Protein AF-A0A537CBM7-F1 (afdb_monomer_lite)

Structure (mmCIF, N/CA/C/O backbone):
data_AF-A0A537CBM7-F1
#
_entry.id   AF-A0A537CBM7-F1
#
loop_
_atom_site.group_PDB
_atom_site.id
_atom_site.type_symbol
_atom_site.label_atom_id
_atom_site.label_alt_id
_atom_site.label_comp_id
_atom_site.label_asym_id
_atom_site.label_entity_id
_atom_site.label_seq_id
_atom_site.pdbx_PDB_ins_code
_atom_site.Cartn_x
_atom_site.Cartn_y
_atom_site.Cartn_z
_atom_site.occupancy
_atom_site.B_iso_or_equiv
_atom_site.auth_seq_id
_atom_site.auth_comp_id
_atom_site.auth_asym_id
_atom_site.auth_atom_id
_atom_site.pdbx_PDB_model_num
ATOM 1 N N . MET A 1 1 ? 0.435 -19.734 20.908 1.00 64.38 1 MET A N 1
ATOM 2 C CA . MET A 1 1 ? 0.512 -19.639 19.429 1.00 64.38 1 MET A CA 1
ATOM 3 C C . MET A 1 1 ? -0.857 -19.638 18.736 1.00 64.38 1 MET A C 1
ATOM 5 O O . MET A 1 1 ? -1.169 -18.647 18.092 1.00 64.38 1 MET A O 1
ATOM 9 N N . ARG A 1 2 ? -1.716 -20.660 18.911 1.00 73.50 2 ARG A N 1
ATOM 10 C CA . ARG A 1 2 ? -3.026 -20.772 18.214 1.00 73.50 2 ARG A CA 1
ATOM 11 C C . ARG A 1 2 ? -3.949 -19.545 18.332 1.00 73.50 2 ARG A C 1
ATOM 13 O O . ARG A 1 2 ? -4.512 -19.106 17.336 1.00 73.50 2 ARG A O 1
ATOM 20 N N . PHE A 1 3 ? -4.055 -18.944 19.519 1.00 73.00 3 PHE A N 1
ATOM 21 C CA . PHE A 1 3 ? -4.863 -17.732 19.725 1.00 73.00 3 PHE A CA 1
ATOM 22 C C . PHE A 1 3 ? -4.371 -16.530 18.896 1.00 73.00 3 PHE A C 1
ATOM 24 O O . PHE A 1 3 ? -5.174 -15.755 18.386 1.00 73.00 3 PHE A O 1
ATOM 31 N N . ARG A 1 4 ? -3.051 -16.393 18.716 1.00 80.62 4 ARG A N 1
ATOM 32 C CA . ARG A 1 4 ? -2.440 -15.265 17.996 1.00 80.62 4 ARG A CA 1
ATOM 33 C C . ARG A 1 4 ? -2.607 -15.388 16.482 1.00 80.62 4 ARG A C 1
ATOM 35 O O . ARG A 1 4 ? -2.969 -14.411 15.842 1.00 80.62 4 ARG A O 1
ATOM 42 N N . LEU A 1 5 ? -2.472 -16.599 15.941 1.00 82.06 5 LEU A N 1
ATOM 43 C CA . LEU A 1 5 ? -2.799 -16.893 14.538 1.00 82.06 5 LEU A CA 1
ATOM 44 C C . LEU A 1 5 ? -4.277 -16.611 14.227 1.00 82.06 5 LEU A C 1
ATOM 46 O O . LEU A 1 5 ? -4.594 -16.042 13.188 1.00 82.06 5 LEU A O 1
ATOM 50 N N . SER A 1 6 ? -5.183 -16.930 15.158 1.00 89.44 6 SER A N 1
ATOM 51 C CA . SER A 1 6 ? -6.602 -16.576 15.020 1.00 89.44 6 SER A CA 1
ATOM 52 C C . SER A 1 6 ? -6.832 -15.060 15.018 1.00 89.44 6 SER A C 1
ATOM 54 O O . SER A 1 6 ? -7.693 -14.575 14.287 1.00 89.44 6 SER A O 1
ATOM 56 N N . SER A 1 7 ? -6.072 -14.308 15.819 1.00 90.75 7 SER A N 1
ATOM 57 C CA . SER A 1 7 ? -6.136 -12.841 15.859 1.00 90.75 7 SER A CA 1
ATOM 58 C C . SER A 1 7 ? -5.711 -12.220 14.526 1.00 90.75 7 SER A C 1
ATOM 60 O O . SER A 1 7 ? -6.458 -11.433 13.946 1.00 90.75 7 SER A O 1
ATOM 62 N N . LEU A 1 8 ? -4.571 -12.667 13.990 1.00 93.06 8 LEU A N 1
ATOM 63 C CA . LEU A 1 8 ? -4.072 -12.245 12.683 1.00 93.06 8 LEU A CA 1
ATOM 64 C C . LEU A 1 8 ? -5.084 -12.550 11.569 1.00 93.06 8 LEU A C 1
ATOM 66 O O . LEU A 1 8 ? -5.443 -11.655 10.812 1.00 93.06 8 LEU A O 1
ATOM 70 N N . ALA A 1 9 ? -5.616 -13.776 11.520 1.00 94.62 9 ALA A N 1
ATOM 71 C CA . ALA A 1 9 ? -6.613 -14.164 10.522 1.00 94.62 9 ALA A CA 1
ATOM 72 C C . ALA A 1 9 ? -7.880 -13.292 10.583 1.00 94.62 9 ALA A C 1
ATOM 74 O O . ALA A 1 9 ? -8.424 -12.912 9.548 1.00 94.62 9 ALA A O 1
ATOM 75 N N . LYS A 1 10 ? -8.340 -12.927 11.789 1.00 95.44 10 LYS A N 1
ATOM 76 C CA . LYS A 1 10 ? -9.483 -12.015 11.964 1.00 95.44 10 LYS A CA 1
ATOM 77 C C . LYS A 1 10 ? -9.181 -10.617 11.433 1.00 95.44 10 LYS A C 1
ATOM 79 O O . LYS A 1 10 ? -10.037 -10.053 10.756 1.00 95.44 10 LYS A O 1
ATOM 84 N N . ASN A 1 11 ? -7.984 -10.090 11.696 1.00 96.94 11 ASN A N 1
ATOM 85 C CA . ASN A 1 11 ? -7.558 -8.788 11.183 1.00 96.94 11 ASN A CA 1
ATOM 86 C C . ASN A 1 11 ? -7.446 -8.797 9.657 1.00 96.94 11 ASN A C 1
ATOM 88 O O . ASN A 1 11 ? -8.027 -7.927 9.018 1.00 96.94 11 ASN A O 1
ATOM 92 N N . LEU A 1 12 ? -6.810 -9.813 9.069 1.00 96.50 12 LEU A N 1
ATOM 93 C CA . LEU A 1 12 ? -6.711 -9.962 7.614 1.00 96.50 12 LEU A CA 1
ATOM 94 C C . LEU A 1 12 ? -8.094 -10.072 6.962 1.00 96.50 12 LEU A C 1
ATOM 96 O O . LEU A 1 12 ? -8.366 -9.393 5.978 1.00 96.50 12 LEU A O 1
ATOM 100 N N . LEU A 1 13 ? -9.010 -10.855 7.539 1.00 97.19 13 LEU A N 1
ATOM 101 C CA . LEU A 1 13 ? -10.370 -11.005 7.016 1.00 97.19 13 LEU A CA 1
ATOM 102 C C . LEU A 1 13 ? -11.225 -9.742 7.222 1.00 97.19 13 LEU A C 1
ATOM 104 O O . LEU A 1 13 ? -12.114 -9.453 6.421 1.00 97.19 13 LEU A O 1
ATOM 108 N N . ALA A 1 14 ? -10.986 -8.967 8.284 1.00 97.06 14 ALA A N 1
ATOM 109 C CA . ALA A 1 14 ? -11.565 -7.632 8.440 1.00 97.06 14 ALA A CA 1
ATOM 110 C C . ALA A 1 14 ? -11.001 -6.651 7.400 1.00 97.06 14 ALA A C 1
ATOM 112 O O . ALA A 1 14 ? -11.766 -5.887 6.823 1.00 97.06 14 ALA A O 1
ATOM 113 N N . GLY A 1 15 ? -9.703 -6.722 7.102 1.00 96.69 15 GLY A N 1
ATOM 114 C CA . GLY A 1 15 ? -9.043 -5.952 6.049 1.00 96.69 15 GLY A CA 1
ATOM 115 C C . GLY A 1 15 ? -9.534 -6.287 4.642 1.00 96.69 15 GLY A C 1
ATOM 116 O O . GLY A 1 15 ? -9.790 -5.382 3.856 1.00 96.69 15 GLY A O 1
ATOM 117 N N . LEU A 1 16 ? -9.775 -7.566 4.344 1.00 97.00 16 LEU A N 1
ATOM 118 C CA . LEU A 1 16 ? -10.364 -7.990 3.072 1.00 97.00 16 LEU A CA 1
ATOM 119 C C . LEU A 1 16 ? -11.785 -7.440 2.916 1.00 97.00 16 LEU A C 1
ATOM 121 O O . LEU A 1 16 ? -12.128 -6.858 1.892 1.00 97.00 16 LEU A O 1
ATOM 125 N N . ARG A 1 17 ? -12.612 -7.568 3.964 1.00 97.75 17 ARG A N 1
ATOM 126 C CA . ARG A 1 17 ? -13.956 -6.966 3.994 1.00 97.75 17 ARG A CA 1
ATOM 127 C C . ARG A 1 17 ? -13.896 -5.444 3.884 1.00 97.75 17 ARG A C 1
ATOM 129 O O . ARG A 1 17 ? -14.769 -4.842 3.261 1.00 97.75 17 ARG A O 1
ATOM 136 N N . LEU A 1 18 ? -12.876 -4.821 4.475 1.00 97.12 18 LEU A N 1
ATOM 137 C CA . LEU A 1 18 ? -12.637 -3.390 4.360 1.00 97.12 18 LEU A CA 1
ATOM 138 C C . LEU A 1 18 ? -12.387 -2.995 2.895 1.00 9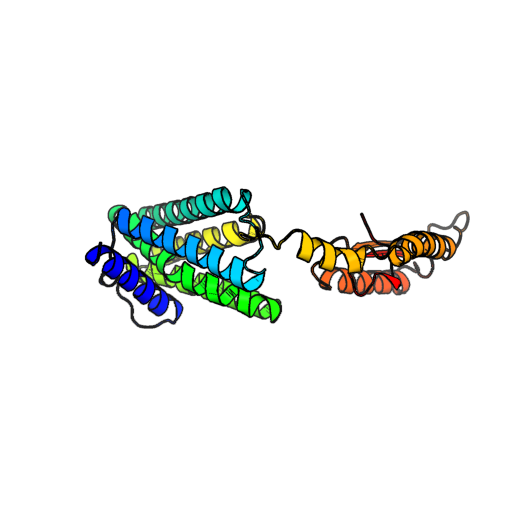7.12 18 LEU A C 1
ATOM 140 O O . LEU A 1 18 ? -13.084 -2.110 2.393 1.00 97.12 18 LEU A O 1
ATOM 144 N N . ALA A 1 19 ? -11.463 -3.686 2.224 1.00 95.62 19 ALA A N 1
ATOM 145 C CA . ALA A 1 19 ? -11.086 -3.449 0.833 1.00 95.62 19 ALA A CA 1
ATOM 146 C C . ALA A 1 19 ? -12.240 -3.730 -0.143 1.00 95.62 19 ALA A C 1
ATOM 148 O O . ALA A 1 19 ? -12.510 -2.924 -1.023 1.00 95.62 19 ALA A O 1
ATOM 149 N N . LEU A 1 20 ? -12.994 -4.814 0.053 1.00 96.69 20 LEU A N 1
ATOM 150 C CA . LEU A 1 20 ? -14.128 -5.193 -0.803 1.00 96.69 20 LEU A CA 1
ATOM 151 C C . LEU A 1 20 ? -15.435 -4.444 -0.488 1.00 96.69 20 LEU A C 1
ATOM 153 O O . LEU A 1 20 ? -16.504 -4.856 -0.928 1.00 96.69 20 LEU A O 1
ATOM 157 N N . PHE A 1 21 ? -15.385 -3.378 0.316 1.00 95.38 21 PHE A N 1
ATOM 158 C CA . PHE A 1 21 ? -16.563 -2.595 0.716 1.00 95.38 21 PHE A CA 1
ATOM 159 C C . PHE A 1 21 ? -17.662 -3.391 1.452 1.00 95.38 21 PHE A C 1
ATOM 161 O O . PHE A 1 21 ? -18.779 -2.907 1.631 1.00 95.38 21 PHE A O 1
ATOM 168 N N . LEU A 1 22 ? -17.335 -4.576 1.975 1.00 96.38 22 LEU A N 1
ATOM 169 C CA . LEU A 1 22 ? -18.241 -5.423 2.756 1.00 96.38 22 LEU A CA 1
ATOM 170 C C . LEU A 1 22 ? -18.393 -4.904 4.194 1.00 96.38 22 LEU A C 1
ATOM 172 O O . LEU A 1 22 ? -17.455 -4.296 4.718 1.00 96.38 22 LEU A O 1
ATOM 176 N N . PRO A 1 23 ? -19.525 -5.150 4.881 1.00 94.94 23 PRO A N 1
ATOM 177 C CA . PRO A 1 23 ? -19.749 -4.669 6.244 1.00 94.94 23 PRO A CA 1
ATOM 178 C C . PRO A 1 23 ? -18.615 -5.049 7.210 1.00 94.94 23 PRO A C 1
ATOM 180 O O . PRO A 1 23 ? -18.291 -6.225 7.389 1.00 94.94 23 PRO A O 1
ATOM 183 N N . VAL A 1 24 ? -18.024 -4.036 7.849 1.00 96.12 24 VAL A N 1
ATOM 184 C CA . VAL A 1 24 ? -16.963 -4.183 8.852 1.00 96.12 24 VAL A CA 1
ATOM 185 C C . VAL A 1 24 ? -17.182 -3.169 9.967 1.00 96.12 24 VAL A C 1
ATOM 187 O O . VAL A 1 24 ? -17.585 -2.030 9.717 1.00 96.12 24 VAL A O 1
ATOM 190 N N . ARG A 1 25 ? -16.960 -3.593 11.210 1.00 94.88 25 ARG A N 1
ATOM 191 C CA . ARG A 1 25 ? -17.070 -2.739 12.400 1.00 94.88 25 ARG A CA 1
ATOM 192 C C . ARG A 1 25 ? -15.710 -2.594 13.066 1.00 94.88 25 ARG A C 1
ATOM 194 O O . ARG A 1 25 ? -14.881 -3.493 12.981 1.00 94.88 25 ARG A O 1
ATOM 201 N N . ALA A 1 26 ? -15.510 -1.514 13.819 1.00 92.56 26 ALA A N 1
ATOM 202 C CA . ALA A 1 26 ? -14.286 -1.327 14.604 1.00 92.56 26 ALA A CA 1
ATOM 203 C C . ALA A 1 26 ? -14.014 -2.499 15.574 1.00 92.56 26 ALA A C 1
ATOM 205 O O . ALA A 1 26 ? -12.864 -2.844 15.817 1.00 92.56 26 ALA A O 1
ATOM 206 N N . SER A 1 27 ? -15.068 -3.153 16.079 1.00 92.81 27 SER A N 1
ATOM 207 C CA . SER A 1 27 ? -14.987 -4.326 16.962 1.00 92.81 27 SER A CA 1
ATOM 208 C C . SER A 1 27 ? -14.502 -5.612 16.284 1.00 92.81 27 SER A C 1
ATOM 210 O O . SER A 1 27 ? -14.191 -6.580 16.979 1.00 92.81 27 SER A O 1
ATOM 212 N N . ASP A 1 28 ? -14.484 -5.658 14.949 1.00 94.00 28 ASP A N 1
ATOM 213 C CA . ASP A 1 28 ? -14.020 -6.833 14.205 1.00 94.00 28 ASP A CA 1
ATOM 214 C C . ASP A 1 28 ? -12.491 -6.952 14.239 1.00 94.00 28 ASP A C 1
ATOM 216 O O . ASP A 1 28 ? -11.957 -8.053 14.088 1.00 94.00 28 ASP A O 1
ATOM 220 N N . TYR A 1 29 ? -11.801 -5.834 14.483 1.00 94.62 29 TYR A N 1
ATOM 221 C CA . TYR A 1 29 ? -10.354 -5.781 14.624 1.00 94.62 29 TYR A CA 1
ATOM 222 C C . TYR A 1 29 ? -9.919 -6.189 16.032 1.00 94.62 29 TYR A C 1
ATOM 224 O O . TYR A 1 29 ? -10.494 -5.794 17.049 1.00 94.62 29 TYR A O 1
ATOM 232 N N . ARG A 1 30 ? -8.848 -6.975 16.093 1.00 95.00 30 ARG A N 1
ATOM 233 C CA . ARG A 1 30 ? -8.111 -7.290 17.313 1.00 95.00 30 ARG A CA 1
ATOM 234 C C . ARG A 1 30 ? -6.922 -6.353 17.405 1.00 95.00 30 ARG A C 1
ATOM 236 O O . ARG A 1 30 ? -6.036 -6.374 16.553 1.00 95.00 30 ARG A O 1
ATOM 243 N N . VAL A 1 31 ? -6.957 -5.502 18.424 1.00 94.50 31 VAL A N 1
ATOM 244 C CA . VAL A 1 31 ? -6.017 -4.398 18.580 1.00 94.50 31 VAL A CA 1
ATOM 245 C C . VAL A 1 31 ? -5.118 -4.673 19.775 1.00 94.50 31 VAL A C 1
ATOM 247 O O . VAL A 1 31 ? -5.559 -4.699 20.922 1.00 94.50 31 VAL A O 1
ATOM 250 N N . SER A 1 32 ? -3.837 -4.862 19.492 1.00 93.88 32 SER A N 1
ATOM 251 C CA . SER A 1 32 ? -2.744 -4.807 20.455 1.00 93.88 32 SER A CA 1
ATOM 252 C C . SER A 1 32 ? -1.457 -4.476 19.701 1.00 93.88 32 SER A C 1
ATOM 254 O O . SER A 1 32 ? -1.393 -4.669 18.486 1.00 93.88 32 SER A O 1
ATOM 256 N N . GLY A 1 33 ? -0.415 -4.013 20.399 1.00 92.81 33 GLY A N 1
ATOM 257 C CA . GLY A 1 33 ? 0.888 -3.783 19.759 1.00 92.81 33 GLY A CA 1
ATOM 258 C C . GLY A 1 33 ? 1.427 -5.045 19.075 1.00 92.81 33 GLY A C 1
ATOM 259 O O . GLY A 1 33 ? 1.951 -4.979 17.970 1.00 92.81 33 GLY A O 1
ATOM 260 N N . LEU A 1 34 ? 1.197 -6.215 19.676 1.00 93.19 34 LEU A N 1
ATOM 261 C CA . LEU A 1 34 ? 1.574 -7.498 19.087 1.00 93.19 34 LEU A CA 1
ATOM 262 C C . LEU A 1 34 ? 0.751 -7.826 17.834 1.00 93.19 34 LEU A C 1
ATOM 264 O O . LEU A 1 34 ? 1.316 -8.321 16.866 1.00 93.19 34 LEU A O 1
ATOM 268 N N . ASP A 1 35 ? -0.558 -7.554 17.826 1.00 94.06 35 ASP A N 1
ATOM 269 C CA . ASP A 1 35 ? -1.391 -7.790 16.637 1.00 94.06 35 ASP A CA 1
ATOM 270 C C . ASP A 1 35 ? -0.978 -6.881 15.472 1.00 94.06 35 ASP A C 1
ATOM 272 O O . ASP A 1 35 ? -0.965 -7.336 14.332 1.00 94.06 35 ASP A O 1
ATOM 276 N N . PHE A 1 36 ? -0.585 -5.633 15.754 1.00 95.81 36 PHE A N 1
ATOM 277 C CA . PHE A 1 36 ? -0.015 -4.732 14.752 1.00 95.81 36 PHE A CA 1
ATOM 278 C C . PHE A 1 36 ? 1.314 -5.264 14.199 1.00 95.81 36 PHE A C 1
ATOM 280 O O . PHE A 1 36 ? 1.480 -5.339 12.986 1.00 95.81 36 PHE A O 1
ATOM 287 N N . VAL A 1 37 ? 2.229 -5.706 15.069 1.00 95.25 37 VAL A N 1
ATOM 288 C CA . VAL A 1 37 ? 3.515 -6.289 14.647 1.00 95.25 37 VAL A CA 1
ATOM 289 C C . VAL A 1 37 ? 3.310 -7.548 13.806 1.00 95.25 37 VAL A C 1
ATOM 291 O O . VAL A 1 37 ? 3.939 -7.687 12.765 1.00 95.25 37 VAL A O 1
ATOM 294 N N . LEU A 1 38 ? 2.415 -8.456 14.209 1.00 94.44 38 LEU A N 1
ATOM 295 C CA . LEU A 1 38 ? 2.108 -9.653 13.419 1.00 94.44 38 LEU A CA 1
ATOM 296 C C . LEU A 1 38 ? 1.511 -9.307 12.055 1.00 94.44 38 LEU A C 1
ATOM 298 O O . LEU A 1 38 ? 1.797 -9.993 11.078 1.00 94.44 38 LEU A O 1
ATOM 302 N N . LEU A 1 39 ? 0.687 -8.263 11.993 1.00 95.38 39 LEU A N 1
ATOM 303 C CA . LEU A 1 39 ? 0.090 -7.800 10.750 1.00 95.38 39 LEU A CA 1
ATOM 304 C C . LEU A 1 39 ? 1.144 -7.196 9.815 1.00 95.38 39 LEU A C 1
ATOM 306 O O . LEU A 1 39 ? 1.183 -7.568 8.646 1.00 95.38 39 LEU A O 1
ATOM 310 N N . ALA A 1 40 ? 2.046 -6.364 10.340 1.00 95.56 40 ALA A N 1
ATOM 311 C CA . ALA A 1 40 ? 3.187 -5.847 9.589 1.00 95.56 40 ALA A CA 1
ATOM 312 C C . ALA A 1 40 ? 4.092 -6.992 9.100 1.00 95.56 40 ALA A C 1
ATOM 314 O O . ALA A 1 40 ? 4.377 -7.102 7.917 1.00 95.56 40 ALA A O 1
ATOM 315 N N . LEU A 1 41 ? 4.456 -7.942 9.965 1.00 94.69 41 LEU A N 1
ATOM 316 C CA . LEU A 1 41 ? 5.230 -9.114 9.539 1.00 94.69 41 LEU A CA 1
ATOM 317 C C . LEU A 1 41 ? 4.514 -9.917 8.446 1.00 94.69 41 LEU A C 1
ATOM 319 O O . LEU A 1 41 ? 5.157 -10.369 7.506 1.00 94.69 41 LEU A O 1
ATOM 323 N N . SER A 1 42 ? 3.191 -10.076 8.538 1.00 93.81 42 SER A N 1
ATOM 324 C CA . SER A 1 42 ? 2.426 -10.771 7.500 1.00 93.81 42 SER A CA 1
ATOM 325 C C . SER A 1 42 ? 2.401 -10.022 6.168 1.00 93.81 42 SER A C 1
ATOM 327 O O . SER A 1 42 ? 2.462 -10.676 5.134 1.00 93.81 42 SER A O 1
ATOM 329 N N . GLY A 1 43 ? 2.358 -8.684 6.191 1.00 94.12 43 GLY A N 1
ATOM 330 C CA . GLY A 1 43 ? 2.489 -7.856 4.991 1.00 94.12 43 GLY A CA 1
ATOM 331 C C . GLY A 1 43 ? 3.875 -7.991 4.380 1.00 94.12 43 GLY A C 1
ATOM 332 O O . GLY A 1 43 ? 3.997 -8.358 3.226 1.00 94.12 43 GLY A O 1
ATOM 333 N N . PHE A 1 44 ? 4.937 -7.860 5.178 1.00 95.12 44 PHE A N 1
ATOM 334 C CA . PHE A 1 44 ? 6.297 -8.074 4.675 1.00 95.12 44 PHE A CA 1
ATOM 335 C C . PHE A 1 44 ? 6.479 -9.456 4.030 1.00 95.12 44 PHE A C 1
ATOM 337 O O . PHE A 1 44 ? 7.037 -9.568 2.944 1.00 95.12 44 PHE A O 1
ATOM 344 N N . VAL A 1 45 ? 5.966 -10.512 4.670 1.00 94.12 45 VAL A N 1
ATOM 345 C CA . VAL A 1 45 ? 6.005 -11.872 4.114 1.00 94.12 45 VAL A CA 1
ATOM 346 C C . VAL A 1 45 ? 5.188 -11.978 2.825 1.00 94.12 45 VAL A C 1
ATOM 348 O O . VAL A 1 45 ? 5.642 -12.638 1.896 1.00 94.12 45 VAL A O 1
ATOM 351 N N . ALA A 1 46 ? 4.010 -11.352 2.749 1.00 93.06 46 ALA A N 1
ATOM 352 C CA . ALA A 1 46 ? 3.202 -11.334 1.532 1.00 93.06 46 ALA A CA 1
ATOM 353 C C . ALA A 1 46 ? 3.931 -10.609 0.394 1.00 93.06 46 ALA A C 1
ATOM 355 O O . ALA A 1 46 ? 4.029 -11.159 -0.699 1.00 93.06 46 ALA A O 1
ATOM 356 N N . TRP A 1 47 ? 4.516 -9.444 0.668 1.00 93.12 47 TRP A N 1
ATOM 357 C CA . TRP A 1 47 ? 5.311 -8.684 -0.289 1.00 93.12 47 TRP A CA 1
ATOM 358 C C . TRP A 1 47 ? 6.498 -9.492 -0.829 1.00 93.12 47 TRP A C 1
ATOM 360 O O . TRP A 1 47 ? 6.635 -9.629 -2.043 1.00 93.12 47 TRP A O 1
ATOM 370 N N . VAL A 1 48 ? 7.294 -10.116 0.052 1.00 94.31 48 VAL A N 1
ATOM 371 C CA . VAL A 1 48 ? 8.406 -11.006 -0.338 1.00 94.31 48 VAL A CA 1
ATOM 372 C C . VAL A 1 48 ? 7.903 -12.192 -1.160 1.00 94.31 48 VAL A C 1
ATOM 374 O O . VAL A 1 48 ? 8.484 -12.511 -2.191 1.00 94.31 48 VAL A O 1
ATOM 377 N N . ALA A 1 49 ? 6.824 -12.849 -0.725 1.00 93.56 49 ALA A N 1
ATOM 378 C CA . ALA A 1 49 ? 6.284 -14.017 -1.415 1.00 93.56 49 ALA A CA 1
ATOM 379 C C . ALA A 1 49 ? 5.777 -13.668 -2.820 1.00 93.56 49 ALA A C 1
ATOM 381 O O . ALA A 1 49 ? 6.026 -14.420 -3.757 1.00 93.56 49 ALA A O 1
ATOM 382 N N . VAL A 1 50 ? 5.096 -12.530 -2.977 1.00 92.62 50 VAL A N 1
ATOM 383 C CA . VAL A 1 50 ? 4.652 -12.035 -4.285 1.00 92.62 50 VAL A CA 1
ATOM 384 C C . VAL A 1 50 ? 5.853 -11.698 -5.163 1.00 92.62 50 VAL A C 1
ATOM 386 O O . VAL A 1 50 ? 5.893 -12.147 -6.304 1.00 92.62 50 VAL A O 1
ATOM 389 N N . GLY A 1 51 ? 6.856 -10.996 -4.626 1.00 90.88 51 GLY A N 1
ATOM 390 C CA . GLY A 1 51 ? 8.101 -10.711 -5.344 1.00 90.88 51 GLY A CA 1
ATOM 391 C C . GLY A 1 51 ? 8.789 -11.985 -5.841 1.00 90.88 51 GLY A C 1
ATOM 392 O O . GLY A 1 51 ? 9.079 -12.103 -7.026 1.00 90.88 51 GLY A O 1
ATOM 393 N N . ALA A 1 52 ? 8.952 -12.985 -4.972 1.00 92.12 52 ALA A N 1
ATOM 394 C CA . ALA A 1 52 ? 9.563 -14.267 -5.324 1.00 92.12 52 ALA A CA 1
ATOM 395 C C . ALA A 1 52 ? 8.755 -15.064 -6.361 1.00 92.12 52 ALA A C 1
ATOM 397 O O . ALA A 1 52 ? 9.333 -15.732 -7.213 1.00 92.12 52 ALA A O 1
ATOM 398 N N . VAL A 1 53 ? 7.421 -14.989 -6.326 1.00 92.12 53 VAL A N 1
ATOM 399 C CA . VAL A 1 53 ? 6.563 -15.628 -7.339 1.00 92.12 53 VAL A CA 1
ATOM 400 C C . VAL A 1 53 ? 6.700 -14.946 -8.703 1.00 92.12 53 VAL A C 1
ATOM 402 O O . VAL A 1 53 ? 6.663 -15.634 -9.720 1.00 92.12 53 VAL A O 1
ATOM 405 N N . LEU A 1 54 ? 6.849 -13.620 -8.734 1.00 86.75 54 LEU A N 1
ATOM 406 C CA . LEU A 1 54 ? 6.927 -12.847 -9.978 1.00 86.75 54 LEU A CA 1
ATOM 407 C C . LEU A 1 54 ? 8.320 -12.873 -10.615 1.00 86.75 54 LEU A C 1
ATOM 409 O O . LEU A 1 54 ? 8.418 -12.999 -11.831 1.00 86.75 54 LEU A O 1
ATOM 413 N N . ALA A 1 55 ? 9.377 -12.775 -9.808 1.00 86.12 55 ALA A N 1
ATOM 414 C CA . ALA A 1 55 ? 10.765 -12.737 -10.275 1.00 86.12 55 ALA A CA 1
ATOM 415 C C . ALA A 1 55 ? 11.464 -14.112 -10.245 1.00 86.12 55 ALA A C 1
ATOM 417 O O . ALA A 1 55 ? 12.531 -14.272 -10.825 1.00 86.12 55 ALA A O 1
ATOM 418 N N . GLY A 1 56 ? 10.861 -15.123 -9.612 1.00 87.44 56 GLY A N 1
ATOM 419 C CA . GLY A 1 56 ? 11.417 -16.470 -9.478 1.00 87.44 56 GLY A CA 1
ATOM 420 C C . GLY A 1 56 ? 12.131 -16.701 -8.142 1.00 87.44 56 GLY A C 1
ATOM 421 O O . GLY A 1 56 ? 12.801 -15.829 -7.594 1.00 87.44 56 GLY A O 1
ATOM 422 N N . PHE A 1 57 ? 12.013 -17.918 -7.605 1.00 89.62 57 PHE A N 1
ATOM 423 C CA . PHE A 1 57 ? 12.508 -18.269 -6.264 1.00 89.62 57 PHE A CA 1
ATOM 424 C C . PHE A 1 57 ? 14.037 -18.346 -6.133 1.00 89.62 57 PHE A C 1
ATOM 426 O O . PHE A 1 57 ? 14.532 -18.480 -5.017 1.00 89.62 57 PHE A O 1
ATOM 433 N N . GLU A 1 58 ? 14.775 -18.273 -7.241 1.00 89.38 58 GLU A N 1
ATOM 434 C CA . GLU A 1 58 ? 16.247 -18.267 -7.258 1.00 89.38 58 GLU A CA 1
ATOM 435 C C . GLU A 1 58 ? 16.846 -16.870 -7.035 1.00 89.38 58 GLU A C 1
ATOM 437 O O . GLU A 1 58 ? 18.063 -16.721 -6.980 1.00 89.38 58 GLU A O 1
ATOM 442 N N . GLY A 1 59 ? 15.991 -15.852 -6.924 1.00 87.75 59 GLY A N 1
ATOM 443 C CA . GLY A 1 59 ? 16.392 -14.480 -6.645 1.00 87.75 59 GLY A CA 1
ATOM 444 C C . GLY A 1 59 ? 16.878 -14.232 -5.214 1.00 87.75 59 GLY A C 1
ATOM 445 O O . GLY A 1 59 ? 16.916 -15.127 -4.366 1.00 87.75 59 GLY A O 1
ATOM 446 N N . GLU A 1 60 ? 17.224 -12.977 -4.940 1.00 91.56 60 GLU A N 1
ATOM 447 C CA . GLU A 1 60 ? 17.749 -12.538 -3.646 1.00 91.56 60 GLU A CA 1
ATOM 448 C C . GLU A 1 60 ? 16.915 -11.401 -3.043 1.00 91.56 60 GLU A C 1
ATOM 450 O O . GLU A 1 60 ? 16.330 -10.569 -3.740 1.00 91.56 60 GLU A O 1
ATOM 455 N N . LEU A 1 61 ? 16.863 -11.344 -1.709 1.00 92.00 61 LEU A N 1
ATOM 456 C CA . LEU A 1 61 ? 16.157 -10.277 -1.005 1.00 92.00 61 LEU A CA 1
ATOM 457 C C . LEU A 1 61 ? 16.945 -8.969 -1.093 1.00 92.00 61 LEU A C 1
ATOM 459 O O . LEU A 1 61 ? 18.089 -8.897 -0.645 1.00 92.00 61 LEU A O 1
ATOM 463 N N . ASN A 1 62 ? 16.300 -7.914 -1.585 1.00 92.31 62 ASN A N 1
ATOM 464 C CA . ASN A 1 62 ? 16.900 -6.591 -1.682 1.00 92.31 62 ASN A CA 1
ATOM 465 C C . ASN A 1 62 ? 17.106 -5.974 -0.281 1.00 92.31 62 ASN A C 1
ATOM 467 O O . ASN A 1 62 ? 16.122 -5.672 0.405 1.00 92.31 62 ASN A O 1
ATOM 471 N N . PRO A 1 63 ? 18.347 -5.697 0.161 1.00 90.06 63 PRO A N 1
ATOM 472 C CA . PRO A 1 63 ? 18.587 -5.115 1.482 1.00 90.06 63 PRO A CA 1
ATOM 473 C C . PRO A 1 63 ? 17.964 -3.724 1.664 1.00 90.06 63 PRO A C 1
ATOM 475 O O . PRO A 1 63 ? 17.616 -3.355 2.786 1.00 90.06 63 PRO A O 1
ATOM 478 N N . LEU A 1 64 ? 17.789 -2.958 0.578 1.00 89.00 64 LEU A N 1
ATOM 479 C CA . LEU A 1 64 ? 17.175 -1.624 0.605 1.00 89.00 64 LEU A CA 1
ATOM 480 C C . LEU A 1 64 ? 15.655 -1.674 0.809 1.00 89.00 64 LEU A C 1
ATOM 482 O O . LEU A 1 64 ? 15.065 -0.701 1.283 1.00 89.00 64 LEU A O 1
ATOM 486 N N . ALA A 1 65 ? 15.021 -2.816 0.539 1.00 91.00 65 ALA A N 1
ATOM 487 C CA . ALA A 1 65 ? 13.590 -3.005 0.754 1.00 91.00 65 ALA A CA 1
ATOM 488 C C . ALA A 1 65 ? 13.217 -2.997 2.247 1.00 91.00 65 ALA A C 1
ATOM 490 O O . ALA A 1 65 ? 12.134 -2.545 2.621 1.00 91.00 65 ALA A O 1
ATOM 491 N N . ILE A 1 66 ? 14.124 -3.439 3.126 1.00 92.31 66 ILE A N 1
ATOM 492 C CA . ILE A 1 66 ? 13.896 -3.492 4.578 1.00 92.31 66 ILE A CA 1
ATOM 493 C C . ILE A 1 66 ? 13.704 -2.091 5.188 1.00 92.31 66 ILE A C 1
ATOM 495 O O . ILE A 1 66 ? 12.663 -1.862 5.812 1.00 92.31 66 ILE A O 1
ATOM 499 N N . PRO A 1 67 ? 14.643 -1.130 5.048 1.00 93.75 67 PRO A N 1
ATOM 500 C CA . PRO A 1 67 ? 14.442 0.214 5.584 1.00 93.75 67 PRO A CA 1
ATOM 501 C C . PRO A 1 67 ? 13.244 0.915 4.936 1.00 93.75 67 PRO A C 1
ATOM 503 O O . PRO A 1 67 ? 12.545 1.650 5.631 1.00 93.75 67 PRO A O 1
ATOM 506 N N . MET A 1 68 ? 12.953 0.641 3.659 1.00 91.44 68 MET A N 1
ATOM 507 C CA . MET A 1 68 ? 11.769 1.181 2.985 1.00 91.44 68 MET A CA 1
ATOM 508 C C . MET A 1 68 ? 10.469 0.695 3.639 1.00 91.44 68 MET A C 1
ATOM 510 O O . MET A 1 68 ? 9.584 1.489 3.962 1.00 91.44 68 MET A O 1
ATOM 514 N N . TYR A 1 69 ? 10.392 -0.601 3.939 1.00 93.44 69 TYR A N 1
ATOM 515 C CA . TYR A 1 69 ? 9.258 -1.193 4.641 1.00 93.44 69 TYR A CA 1
ATOM 516 C C . TYR A 1 69 ? 9.104 -0.658 6.078 1.00 93.44 69 TYR A C 1
ATOM 518 O O . TYR A 1 69 ? 8.004 -0.378 6.559 1.00 93.44 69 TYR A O 1
ATOM 526 N N . LEU A 1 70 ? 10.211 -0.448 6.792 1.00 95.00 70 LEU A N 1
ATOM 527 C CA . LEU A 1 70 ? 10.171 0.173 8.122 1.00 95.00 70 LEU A CA 1
ATOM 528 C C . LEU A 1 70 ? 9.712 1.641 8.061 1.00 95.00 70 LEU A C 1
ATOM 530 O O . LEU A 1 70 ? 8.987 2.112 8.949 1.00 95.00 70 LEU A O 1
ATOM 534 N N . ALA A 1 71 ? 10.088 2.362 7.004 1.00 95.25 71 ALA A N 1
ATOM 535 C CA . ALA A 1 71 ? 9.619 3.718 6.761 1.00 95.25 71 ALA A CA 1
ATOM 536 C C . ALA A 1 71 ? 8.106 3.747 6.485 1.00 95.25 71 ALA A C 1
ATOM 538 O O . ALA A 1 71 ? 7.417 4.613 7.028 1.00 95.25 71 ALA A O 1
ATOM 539 N N . SER A 1 72 ? 7.553 2.771 5.751 1.00 93.81 72 SER A N 1
ATOM 540 C CA . SER A 1 72 ? 6.101 2.690 5.529 1.00 93.81 72 SER A CA 1
ATOM 541 C C . SER A 1 72 ? 5.330 2.413 6.823 1.00 93.81 72 SER A C 1
ATOM 543 O O . SER A 1 72 ? 4.289 3.025 7.058 1.00 93.81 72 SER A O 1
ATOM 545 N N . ILE A 1 73 ? 5.860 1.571 7.721 1.00 96.31 73 ILE A N 1
ATOM 546 C CA . ILE A 1 73 ? 5.278 1.370 9.064 1.00 96.31 73 ILE A CA 1
ATOM 547 C C . ILE A 1 73 ? 5.236 2.694 9.838 1.00 96.31 73 ILE A C 1
ATOM 549 O O . ILE A 1 73 ? 4.214 3.041 10.438 1.00 96.31 73 ILE A O 1
ATOM 553 N N . SER A 1 74 ? 6.338 3.448 9.813 1.00 96.94 74 SER A N 1
ATOM 554 C CA . SER A 1 74 ? 6.434 4.754 10.475 1.00 96.94 74 SER A CA 1
ATOM 555 C C . SER A 1 74 ? 5.428 5.751 9.897 1.00 96.94 74 SER A C 1
ATOM 557 O O . SER A 1 74 ? 4.782 6.485 10.645 1.00 96.94 74 SER A O 1
ATOM 559 N N . LEU A 1 75 ? 5.235 5.729 8.578 1.00 97.38 75 LEU A N 1
ATOM 560 C CA . LEU A 1 75 ? 4.281 6.574 7.869 1.00 97.38 75 LEU A CA 1
ATOM 561 C C . LEU A 1 75 ? 2.823 6.238 8.235 1.00 97.38 75 LEU A C 1
ATOM 563 O O . LEU A 1 75 ? 2.029 7.148 8.489 1.00 97.38 75 LEU A O 1
ATOM 567 N N . VAL A 1 76 ? 2.475 4.952 8.350 1.00 97.75 76 VAL A N 1
ATOM 568 C CA . VAL A 1 76 ? 1.148 4.505 8.814 1.00 97.75 76 VAL A CA 1
ATOM 569 C C . VAL A 1 76 ? 0.898 4.931 10.261 1.00 97.75 76 VAL A C 1
ATOM 571 O O . VAL A 1 76 ? -0.162 5.481 10.564 1.00 97.75 76 VAL A O 1
ATOM 574 N N . LEU A 1 77 ? 1.865 4.723 11.162 1.00 98.19 77 LEU A N 1
ATOM 575 C CA . LEU A 1 77 ? 1.741 5.124 12.569 1.00 98.19 77 LEU A CA 1
ATOM 576 C C . LEU A 1 77 ? 1.651 6.646 12.728 1.00 98.19 77 LEU A C 1
ATOM 578 O O . LEU A 1 77 ? 0.817 7.127 13.495 1.00 98.19 77 LEU A O 1
ATOM 582 N N . GLY A 1 78 ? 2.458 7.402 11.980 1.00 98.19 78 GLY A N 1
ATOM 583 C CA . GLY A 1 78 ? 2.413 8.864 11.950 1.00 98.19 78 GLY A CA 1
ATOM 584 C C . GLY A 1 78 ? 1.069 9.383 11.444 1.00 98.19 78 GLY A C 1
ATOM 585 O O . GLY A 1 78 ? 0.466 10.257 12.063 1.00 98.19 78 GLY A O 1
ATOM 586 N N . THR A 1 79 ? 0.535 8.780 10.382 1.00 98.44 79 THR A N 1
ATOM 587 C CA . THR A 1 79 ? -0.796 9.115 9.858 1.00 98.44 79 THR A CA 1
ATOM 588 C C . THR A 1 79 ? -1.885 8.786 10.873 1.00 98.44 79 THR A C 1
ATOM 590 O O . THR A 1 79 ? -2.726 9.632 11.170 1.00 98.44 79 THR A O 1
ATOM 593 N N . ALA A 1 80 ? -1.850 7.592 11.471 1.00 98.19 80 ALA A N 1
ATOM 594 C CA . ALA A 1 80 ? -2.806 7.196 12.498 1.00 98.19 80 ALA A CA 1
ATOM 595 C C . ALA A 1 80 ? -2.771 8.137 13.713 1.00 98.19 80 ALA A C 1
ATOM 597 O O . ALA A 1 80 ? -3.828 8.485 14.240 1.00 98.19 80 ALA A O 1
ATOM 598 N N . LEU A 1 81 ? -1.582 8.595 14.120 1.00 98.19 81 LEU A N 1
ATOM 599 C CA . LEU A 1 81 ? -1.406 9.600 15.167 1.00 98.19 81 LEU A CA 1
ATOM 600 C C . LEU A 1 81 ? -2.042 10.939 14.780 1.00 98.19 81 LEU A C 1
ATOM 602 O O . LEU A 1 81 ? -2.826 11.473 15.559 1.00 98.19 81 LEU A O 1
ATOM 606 N N . LEU A 1 82 ? -1.753 11.470 13.588 1.00 97.88 82 LEU A N 1
ATOM 607 C CA . LEU A 1 82 ? -2.320 12.742 13.121 1.00 97.88 82 LEU A CA 1
ATOM 608 C C . LEU A 1 82 ? -3.851 12.704 13.086 1.00 97.88 82 LEU A C 1
ATOM 610 O O . LEU A 1 82 ? -4.508 13.631 13.561 1.00 97.88 82 LEU A O 1
ATOM 614 N N . VAL A 1 83 ? -4.429 11.608 12.587 1.00 97.94 83 VAL A N 1
ATOM 615 C CA . VAL A 1 83 ? -5.885 11.418 12.587 1.00 97.94 83 VAL A CA 1
ATOM 616 C C . VAL A 1 83 ? -6.421 11.289 14.014 1.00 97.94 83 VAL A C 1
ATOM 618 O O . VAL A 1 83 ? -7.415 11.928 14.353 1.00 97.94 83 VAL A O 1
ATOM 621 N N . ALA A 1 84 ? -5.770 10.515 14.882 1.00 97.25 84 ALA A N 1
ATOM 622 C CA . ALA A 1 84 ? -6.188 10.374 16.275 1.00 97.25 84 ALA A CA 1
ATOM 623 C C . ALA A 1 84 ? -6.166 11.715 17.031 1.00 97.25 84 ALA A C 1
ATOM 625 O O . ALA A 1 84 ? -7.096 12.006 17.785 1.00 97.25 84 ALA A O 1
ATOM 626 N N . LEU A 1 85 ? -5.160 12.559 16.778 1.00 96.50 85 LEU A N 1
ATOM 627 C CA . LEU A 1 85 ? -5.063 13.915 17.324 1.00 96.50 85 LEU A CA 1
ATOM 628 C C . LEU A 1 85 ? -6.181 14.824 16.803 1.00 96.50 85 LEU A C 1
ATOM 630 O O . LEU A 1 85 ? -6.830 15.496 17.600 1.00 96.50 85 LEU A O 1
ATOM 634 N N . ALA A 1 86 ? -6.462 14.798 15.498 1.00 95.50 86 ALA A N 1
ATOM 635 C CA . ALA A 1 86 ? -7.542 15.579 14.887 1.00 95.50 86 ALA A CA 1
ATOM 636 C C . ALA A 1 86 ? -8.932 15.229 15.455 1.00 95.50 86 ALA A C 1
ATOM 638 O O . ALA A 1 86 ? -9.805 16.088 15.585 1.00 95.50 86 ALA A O 1
ATOM 639 N N . TYR A 1 87 ? -9.132 13.964 15.828 1.00 96.00 87 TYR A N 1
ATOM 640 C CA . TYR A 1 87 ? -10.361 13.476 16.456 1.00 96.00 87 TYR A CA 1
ATOM 641 C C . TYR A 1 87 ? -10.379 13.604 17.988 1.00 96.00 87 TYR A C 1
ATOM 643 O O . TYR A 1 87 ? -11.414 13.326 18.593 1.00 96.00 87 TYR A O 1
ATOM 651 N N . GLY A 1 88 ? -9.269 14.000 18.621 1.00 94.94 88 GLY A N 1
ATOM 652 C CA . GLY A 1 88 ? -9.138 14.032 20.081 1.00 94.94 88 GLY A CA 1
ATOM 653 C C . GLY A 1 88 ? -9.243 12.651 20.744 1.00 94.94 88 GLY A C 1
ATOM 654 O O . GLY A 1 88 ? -9.661 12.567 21.893 1.00 94.94 88 GLY A O 1
ATOM 655 N N . ALA A 1 89 ? -8.904 11.580 20.019 1.00 94.62 89 ALA A N 1
ATOM 656 C CA . ALA A 1 89 ? -9.085 10.184 20.426 1.00 94.62 89 ALA A CA 1
ATOM 657 C C . ALA A 1 89 ? -7.767 9.399 20.293 1.00 94.62 89 ALA A C 1
ATOM 659 O O . ALA A 1 89 ? -7.642 8.470 19.488 1.00 94.62 89 ALA A O 1
ATOM 660 N N . GLN A 1 90 ? -6.748 9.813 21.053 1.00 94.06 90 GLN A N 1
ATOM 661 C CA . GLN A 1 90 ? -5.394 9.238 21.021 1.00 94.06 90 GLN A CA 1
ATOM 662 C C . GLN A 1 90 ? -5.381 7.739 21.357 1.00 94.06 90 GLN A C 1
ATOM 664 O O . GLN A 1 90 ? -4.580 6.980 20.813 1.00 94.06 90 GLN A O 1
ATOM 669 N N . GLU A 1 91 ? -6.322 7.283 22.182 1.00 94.44 91 GLU A N 1
ATOM 670 C CA . GLU A 1 91 ? -6.515 5.879 22.544 1.00 94.44 91 GLU A CA 1
ATOM 671 C C . GLU A 1 91 ? -6.876 4.986 21.345 1.00 94.44 91 GLU A C 1
ATOM 673 O O . GLU A 1 91 ? -6.698 3.767 21.392 1.00 94.44 91 GLU A O 1
ATOM 678 N N . LYS A 1 92 ? -7.350 5.578 20.239 1.00 95.25 92 LYS A N 1
ATOM 679 C CA . LYS A 1 92 ? -7.696 4.861 19.005 1.00 95.25 92 LYS A CA 1
ATOM 680 C C . LYS A 1 92 ? -6.560 4.765 17.992 1.00 95.25 92 LYS A C 1
ATOM 682 O O . LYS A 1 92 ? -6.748 4.093 16.980 1.00 95.25 92 LYS A O 1
ATOM 687 N N . LEU A 1 93 ? -5.391 5.354 18.259 1.00 96.75 93 LEU A N 1
ATOM 688 C CA . LEU A 1 93 ? -4.244 5.348 17.342 1.00 96.75 93 LEU A CA 1
ATOM 689 C C . LEU A 1 93 ? -3.919 3.938 16.839 1.00 96.75 93 LEU A C 1
ATOM 691 O O . LEU A 1 93 ? -3.911 3.702 15.633 1.00 96.75 93 LEU A O 1
ATOM 695 N N . LEU A 1 94 ? -3.712 2.982 17.753 1.00 96.75 94 LEU A N 1
ATOM 696 C CA . LEU A 1 94 ? -3.385 1.604 17.371 1.00 96.75 94 LEU A CA 1
ATOM 697 C C . LEU A 1 94 ? -4.536 0.921 16.629 1.00 96.75 94 LEU A C 1
ATOM 699 O O . LEU A 1 94 ? -4.290 0.147 15.710 1.00 96.75 94 LEU A O 1
ATOM 703 N N . SER A 1 95 ? -5.786 1.222 16.989 1.00 97.06 95 SER A N 1
ATOM 704 C CA . SER A 1 95 ? -6.955 0.684 16.281 1.00 97.06 95 SER A CA 1
ATOM 705 C C . SER A 1 95 ? -6.971 1.134 14.822 1.00 97.06 95 SER A C 1
ATOM 707 O O . SER A 1 95 ? -7.253 0.335 13.931 1.00 97.06 95 SER A O 1
ATOM 709 N N . LEU A 1 96 ? -6.638 2.404 14.573 1.00 97.56 96 LEU A N 1
ATOM 710 C CA . LEU A 1 96 ? -6.574 2.956 13.228 1.00 97.56 96 LEU A CA 1
ATOM 711 C C . LEU A 1 96 ? -5.368 2.415 12.453 1.00 97.56 96 LEU A C 1
ATOM 713 O O . LEU A 1 96 ? -5.532 2.008 11.308 1.00 97.56 96 LEU A O 1
ATOM 717 N N . ALA A 1 97 ? -4.192 2.336 13.078 1.00 97.94 97 ALA A N 1
ATOM 718 C CA . ALA A 1 97 ? -3.000 1.760 12.456 1.00 97.94 97 ALA A CA 1
ATOM 719 C C . ALA A 1 97 ? -3.225 0.298 12.029 1.00 97.94 97 ALA A C 1
ATOM 721 O O . ALA A 1 97 ? -2.891 -0.080 10.906 1.00 97.94 97 ALA A O 1
ATOM 722 N N . VAL A 1 98 ? -3.863 -0.509 12.888 1.00 97.88 98 VAL A N 1
ATOM 723 C CA . VAL A 1 98 ? -4.267 -1.885 12.557 1.00 97.88 98 VAL A CA 1
ATOM 724 C C . VAL A 1 98 ? -5.262 -1.900 11.398 1.00 97.88 98 VAL A C 1
ATOM 726 O O . VAL A 1 98 ? -5.090 -2.691 10.479 1.00 97.88 98 VAL A O 1
ATOM 729 N N . ALA A 1 99 ? -6.279 -1.034 11.401 1.00 97.38 99 ALA A N 1
ATOM 730 C CA . ALA A 1 99 ? -7.277 -1.007 10.333 1.00 97.38 99 ALA A CA 1
ATOM 731 C C . ALA A 1 99 ? -6.688 -0.599 8.970 1.00 97.38 99 ALA A C 1
ATOM 733 O O . ALA A 1 99 ? -7.031 -1.224 7.969 1.00 97.38 99 ALA A O 1
ATOM 734 N N . LEU A 1 100 ? -5.786 0.391 8.938 1.00 97.06 100 LEU A N 1
ATOM 735 C CA . LEU A 1 100 ? -5.071 0.815 7.726 1.00 97.06 100 LEU A CA 1
ATOM 736 C C . LEU A 1 100 ? -4.145 -0.290 7.196 1.00 97.06 100 LEU A C 1
ATOM 738 O O . LE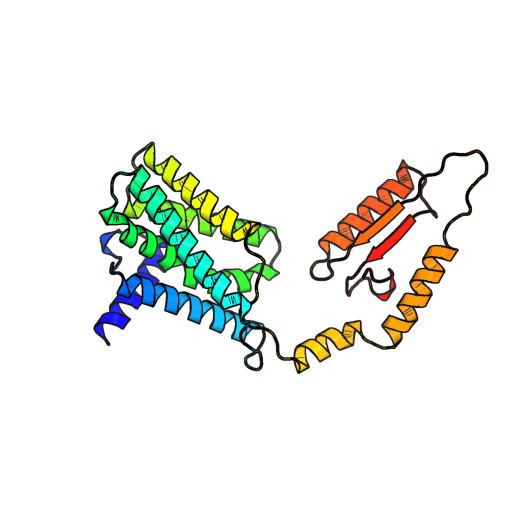U A 1 100 ? -4.099 -0.535 5.996 1.00 97.06 100 LEU A O 1
ATOM 742 N N . SER A 1 101 ? -3.466 -1.007 8.095 1.00 97.00 101 SER A N 1
ATOM 743 C CA . SER A 1 101 ? -2.539 -2.086 7.719 1.00 97.00 101 SER A CA 1
ATOM 744 C C . SER A 1 101 ? -3.260 -3.387 7.347 1.00 97.00 101 SER A C 1
ATOM 746 O O . SER A 1 101 ? -2.710 -4.230 6.648 1.00 97.00 101 SER A O 1
ATOM 748 N N . ALA A 1 102 ? -4.501 -3.588 7.804 1.00 96.81 102 ALA A N 1
ATOM 749 C CA . ALA A 1 102 ? -5.209 -4.860 7.649 1.00 96.81 102 ALA A CA 1
ATOM 750 C C . ALA A 1 102 ? -5.551 -5.191 6.197 1.00 96.81 102 ALA A C 1
ATOM 752 O O . ALA A 1 102 ? -5.617 -6.367 5.835 1.00 96.81 102 ALA A O 1
ATOM 753 N N . SER A 1 103 ? -5.802 -4.170 5.378 1.00 94.31 103 SER A N 1
ATOM 754 C CA . SER A 1 103 ? -6.071 -4.345 3.952 1.00 94.31 103 SER A CA 1
ATOM 755 C C . SER A 1 103 ? -4.802 -4.481 3.109 1.00 94.31 103 SER A C 1
ATOM 757 O O . SER A 1 103 ? -4.893 -4.946 1.978 1.00 94.31 103 SER A O 1
ATOM 759 N N . GLN A 1 104 ? -3.637 -4.098 3.638 1.00 92.25 104 GLN A N 1
ATOM 760 C CA . GLN A 1 104 ? -2.408 -3.954 2.857 1.00 92.25 104 GLN A CA 1
ATOM 761 C C . GLN A 1 104 ? -1.933 -5.257 2.183 1.00 92.25 104 GLN A C 1
ATOM 763 O O . GLN A 1 104 ? -1.724 -5.213 0.972 1.00 92.25 104 GLN A O 1
ATOM 768 N N . PRO A 1 105 ? -1.888 -6.427 2.857 1.00 92.81 105 PRO A N 1
ATOM 769 C CA . PRO A 1 105 ? -1.455 -7.674 2.211 1.00 92.81 105 PRO A CA 1
ATOM 770 C C . PRO A 1 105 ? -2.321 -8.078 1.008 1.00 92.81 105 PRO A C 1
ATOM 772 O O . PRO A 1 105 ? -1.869 -8.771 0.104 1.00 92.81 105 PRO A O 1
ATOM 775 N N . TRP A 1 106 ? -3.584 -7.642 0.974 1.00 93.56 106 TRP A N 1
ATOM 776 C CA . TRP A 1 106 ? -4.477 -7.914 -0.152 1.00 93.56 106 TRP A CA 1
ATOM 777 C C . TRP A 1 106 ? -4.180 -7.019 -1.352 1.00 93.56 106 TRP A C 1
ATOM 779 O O . TRP A 1 106 ? -4.259 -7.480 -2.486 1.00 93.56 106 TRP A O 1
ATOM 789 N N . PHE A 1 107 ? -3.812 -5.758 -1.117 1.00 91.69 107 PHE A N 1
ATOM 790 C CA . PHE A 1 107 ? -3.356 -4.871 -2.185 1.00 91.69 107 PHE A CA 1
ATOM 791 C C . PHE A 1 107 ? -1.998 -5.315 -2.733 1.00 91.69 107 PHE A C 1
ATOM 793 O O . PHE A 1 107 ? -1.814 -5.293 -3.943 1.00 91.69 107 PHE A O 1
ATOM 800 N N . GLU A 1 108 ? -1.097 -5.810 -1.883 1.00 89.62 108 GLU A N 1
ATOM 801 C CA . GLU A 1 108 ? 0.194 -6.377 -2.305 1.00 89.62 108 GLU A CA 1
ATOM 802 C C . GLU A 1 108 ? 0.037 -7.595 -3.229 1.00 89.62 108 GLU A C 1
ATOM 804 O O . GLU A 1 108 ? 0.871 -7.808 -4.100 1.00 89.62 108 GLU A O 1
ATOM 809 N N . LEU A 1 109 ? -1.048 -8.364 -3.098 1.00 89.62 109 LEU A N 1
ATOM 810 C CA . LEU A 1 109 ? -1.363 -9.467 -4.015 1.00 89.62 109 LEU A CA 1
ATOM 811 C C . LEU A 1 109 ? -1.929 -8.983 -5.357 1.00 89.62 109 LEU A C 1
ATOM 813 O O . LEU A 1 109 ? -1.656 -9.577 -6.397 1.00 89.62 109 LEU A O 1
ATOM 817 N N . VAL A 1 110 ? -2.761 -7.939 -5.338 1.00 91.19 110 VAL A N 1
ATOM 818 C CA . VAL A 1 110 ? -3.512 -7.496 -6.523 1.00 91.19 110 VAL A CA 1
ATOM 819 C C . VAL A 1 110 ? -2.713 -6.522 -7.381 1.00 91.19 110 VAL A C 1
ATOM 821 O O . VAL A 1 110 ? -2.765 -6.615 -8.605 1.00 91.19 110 VAL A O 1
ATOM 824 N N . VAL A 1 111 ? -1.992 -5.584 -6.763 1.00 89.44 111 VAL A N 1
ATOM 825 C CA . VAL A 1 111 ? -1.332 -4.484 -7.478 1.00 89.44 111 VAL A CA 1
ATOM 826 C C . VAL A 1 111 ? -0.290 -4.990 -8.478 1.00 89.44 111 VAL A C 1
ATOM 828 O O . VAL A 1 111 ? -0.413 -4.632 -9.648 1.00 89.44 111 VAL A O 1
ATOM 831 N N . PRO A 1 112 ? 0.655 -5.873 -8.106 1.00 86.75 112 PRO A N 1
ATOM 832 C CA . PRO A 1 112 ? 1.637 -6.394 -9.055 1.00 86.75 112 PRO A CA 1
ATOM 833 C C . PRO A 1 112 ? 1.014 -7.244 -10.169 1.00 86.75 112 PRO A C 1
ATOM 835 O O . PRO A 1 112 ? 1.453 -7.196 -11.310 1.00 86.75 112 PRO A O 1
ATOM 838 N N . ALA A 1 113 ? -0.050 -7.996 -9.870 1.00 85.25 113 ALA A N 1
ATOM 839 C CA . ALA A 1 113 ? -0.740 -8.808 -10.874 1.00 85.25 113 ALA A CA 1
ATOM 840 C C . ALA A 1 113 ? -1.490 -7.957 -11.917 1.00 85.25 113 ALA A C 1
ATOM 842 O O . ALA A 1 113 ? -1.727 -8.408 -13.037 1.00 85.25 113 ALA A O 1
ATOM 843 N N . ALA A 1 114 ? -1.888 -6.739 -11.548 1.00 86.06 114 ALA A N 1
ATOM 844 C CA . ALA A 1 114 ? -2.669 -5.839 -12.388 1.00 86.06 114 ALA A CA 1
ATOM 845 C C . ALA A 1 114 ? -1.846 -4.688 -12.994 1.00 86.06 114 ALA A C 1
ATOM 847 O O . ALA A 1 114 ? -2.344 -4.008 -13.891 1.00 86.06 114 ALA A O 1
ATOM 848 N N . SER A 1 115 ? -0.605 -4.466 -12.548 1.00 77.69 115 SER A N 1
ATOM 849 C CA . SER A 1 115 ? 0.242 -3.358 -13.012 1.00 77.69 115 SER A CA 1
ATOM 850 C C . SER A 1 115 ? 0.561 -3.436 -14.508 1.00 77.69 115 SER A C 1
ATOM 852 O O . SER A 1 115 ? 0.587 -2.411 -15.184 1.00 77.69 115 SER A O 1
ATOM 854 N N . GLY A 1 116 ? 0.687 -4.648 -15.059 1.00 78.12 116 GLY A N 1
ATOM 855 C CA . GLY A 1 116 ? 0.898 -4.880 -16.493 1.00 78.12 116 GLY A CA 1
ATOM 856 C C . GLY A 1 116 ? -0.313 -4.583 -17.390 1.00 78.12 116 GLY A C 1
ATOM 857 O O . GLY A 1 116 ? -0.193 -4.628 -18.611 1.00 78.12 116 GLY A O 1
ATOM 858 N N . LEU A 1 117 ? -1.486 -4.275 -16.822 1.00 83.38 117 LEU A N 1
ATOM 859 C CA . LEU A 1 117 ? -2.716 -4.008 -17.585 1.00 83.38 117 LEU A CA 1
ATOM 860 C C . LEU A 1 117 ? -2.837 -2.551 -18.067 1.00 83.38 117 LEU A C 1
ATOM 862 O O . LEU A 1 117 ? -3.809 -2.201 -18.739 1.00 83.38 117 LEU A O 1
ATOM 866 N N . GLY A 1 118 ? -1.856 -1.707 -17.740 1.00 85.75 118 GLY A N 1
ATOM 867 C CA . GLY A 1 118 ? -1.750 -0.326 -18.201 1.00 85.75 118 GLY A CA 1
ATOM 868 C C . GLY A 1 118 ? -2.016 0.720 -17.117 1.00 85.75 118 GLY A C 1
ATOM 869 O O . GLY A 1 118 ? -2.577 0.450 -16.055 1.00 85.75 118 GLY A O 1
ATOM 870 N N . GLU A 1 119 ? -1.634 1.959 -17.419 1.00 86.06 119 GLU A N 1
ATOM 871 C CA . GLU A 1 119 ? -1.592 3.072 -16.461 1.00 86.06 119 GLU A CA 1
ATOM 872 C C . GLU A 1 119 ? -2.956 3.394 -15.825 1.00 86.06 119 GLU A C 1
ATOM 874 O O . GLU A 1 119 ? -3.060 3.669 -14.631 1.00 86.06 119 GLU A O 1
ATOM 879 N N . VAL A 1 120 ? -4.040 3.298 -16.601 1.00 90.25 120 VAL A N 1
ATOM 880 C CA . VAL A 1 120 ? -5.402 3.546 -16.099 1.00 90.25 120 VAL A CA 1
ATOM 881 C C . VAL A 1 120 ? -5.759 2.581 -14.965 1.00 90.25 120 VAL A C 1
ATOM 883 O O . VAL A 1 120 ? -6.402 2.982 -13.994 1.00 90.25 120 VAL A O 1
ATOM 886 N N . VAL A 1 121 ? -5.325 1.321 -15.056 1.00 90.06 121 VAL A N 1
ATOM 887 C CA . VAL A 1 121 ? -5.584 0.312 -14.022 1.00 90.06 121 VAL A CA 1
ATOM 888 C C . VAL A 1 121 ? -4.821 0.651 -12.745 1.00 90.06 121 VAL A C 1
ATOM 890 O O . VAL A 1 121 ? -5.410 0.595 -11.667 1.00 90.06 121 VAL A O 1
ATOM 893 N N . LEU A 1 122 ? -3.568 1.100 -12.849 1.00 87.75 122 LEU A N 1
ATOM 894 C CA . LEU A 1 122 ? -2.789 1.564 -11.696 1.00 87.75 122 LEU A CA 1
ATOM 895 C C . LEU A 1 122 ? -3.506 2.694 -10.947 1.00 87.75 122 LEU A C 1
ATOM 897 O O . LEU A 1 122 ? -3.700 2.603 -9.734 1.00 87.75 122 LEU A O 1
ATOM 901 N N . TRP A 1 123 ? -3.999 3.710 -11.660 1.00 91.75 123 TRP A N 1
ATOM 902 C CA . TRP A 1 123 ? -4.745 4.808 -11.037 1.00 91.75 123 TRP A CA 1
ATOM 903 C C . TRP A 1 123 ? -6.050 4.350 -10.373 1.00 91.75 123 TRP A C 1
ATOM 905 O O . TRP A 1 123 ? -6.405 4.848 -9.300 1.00 91.75 123 TRP A O 1
ATOM 915 N N . ILE A 1 124 ? -6.745 3.364 -10.952 1.00 94.75 124 ILE A N 1
ATOM 916 C CA . ILE A 1 124 ? -7.922 2.740 -10.327 1.00 94.75 124 ILE A CA 1
ATOM 917 C C . ILE A 1 124 ? -7.535 2.044 -9.015 1.00 94.75 124 ILE A C 1
ATOM 919 O O . ILE A 1 124 ? -8.246 2.189 -8.019 1.00 94.75 124 ILE A O 1
ATOM 923 N N . LEU A 1 125 ? -6.408 1.330 -8.976 1.00 93.00 125 LEU A N 1
ATOM 924 C CA . LEU A 1 125 ? -5.926 0.633 -7.778 1.00 93.00 125 LEU A CA 1
ATOM 925 C C . LEU A 1 125 ? -5.485 1.610 -6.678 1.00 93.00 125 LEU A C 1
ATOM 927 O O . LEU A 1 125 ? -5.809 1.408 -5.503 1.00 93.00 125 LEU A O 1
ATOM 931 N N . VAL A 1 126 ? -4.816 2.706 -7.046 1.00 93.06 126 VAL A N 1
ATOM 932 C CA . VAL A 1 126 ? -4.471 3.798 -6.120 1.00 93.06 126 VAL A CA 1
ATOM 933 C C . VAL A 1 126 ? -5.743 4.423 -5.544 1.00 93.06 126 VAL A C 1
ATOM 935 O O . VAL A 1 126 ? -5.875 4.565 -4.325 1.00 93.06 126 VAL A O 1
ATOM 938 N N . GLY A 1 127 ? -6.726 4.724 -6.398 1.00 96.19 127 GLY A N 1
ATOM 939 C CA . GLY A 1 127 ? -8.037 5.214 -5.974 1.00 96.19 127 GLY A CA 1
ATOM 940 C C . GLY A 1 127 ? -8.749 4.237 -5.035 1.00 96.19 127 GLY A C 1
ATOM 941 O O . GLY A 1 127 ? -9.276 4.640 -3.999 1.00 96.19 127 GLY A O 1
ATOM 942 N N . TRP A 1 128 ? -8.710 2.939 -5.335 1.00 96.75 128 TRP A N 1
ATOM 943 C CA . TRP A 1 128 ? -9.285 1.901 -4.480 1.00 96.75 128 TRP A CA 1
ATOM 944 C C . TRP A 1 128 ? -8.619 1.864 -3.097 1.00 96.75 128 TRP A C 1
ATOM 946 O O . TRP A 1 128 ? -9.313 1.837 -2.076 1.00 96.75 128 TRP A O 1
ATOM 956 N N . THR A 1 129 ? -7.291 1.967 -3.052 1.00 95.56 129 THR A N 1
ATOM 957 C CA . THR A 1 129 ? -6.504 2.012 -1.809 1.00 95.56 129 THR A CA 1
ATOM 958 C C . THR A 1 129 ? -6.854 3.240 -0.970 1.00 95.56 129 THR A C 1
ATOM 960 O O . THR A 1 129 ? -7.056 3.138 0.246 1.00 95.56 129 THR A O 1
ATOM 963 N N . LEU A 1 130 ? -7.006 4.399 -1.618 1.00 96.94 130 LEU A N 1
ATOM 964 C CA . LEU A 1 130 ? -7.433 5.638 -0.974 1.00 96.94 130 LEU A CA 1
ATOM 965 C C . LEU A 1 130 ? -8.827 5.496 -0.360 1.00 96.94 130 LEU A C 1
ATOM 967 O O . LEU A 1 130 ? -9.008 5.781 0.825 1.00 96.94 130 LEU A O 1
ATOM 971 N N . ILE A 1 131 ? -9.808 5.011 -1.125 1.00 97.81 131 ILE A N 1
ATOM 972 C CA . ILE A 1 131 ? -11.184 4.863 -0.634 1.00 97.81 131 ILE A CA 1
ATOM 973 C C . ILE A 1 131 ? -11.233 3.845 0.519 1.00 97.81 131 ILE A C 1
ATOM 975 O O . ILE A 1 131 ? -11.895 4.102 1.528 1.00 97.81 131 ILE A O 1
ATOM 979 N N . ALA A 1 132 ? -10.509 2.725 0.427 1.00 97.75 132 ALA A N 1
ATOM 980 C CA . ALA A 1 132 ? -10.428 1.735 1.503 1.00 97.75 132 ALA A CA 1
ATOM 981 C C . ALA A 1 132 ? -9.818 2.327 2.789 1.00 97.75 132 ALA A C 1
ATOM 983 O O . ALA A 1 132 ? -10.336 2.102 3.885 1.00 97.75 132 ALA A O 1
ATOM 984 N N . SER A 1 133 ? -8.779 3.153 2.660 1.00 97.44 133 SER A N 1
ATOM 985 C CA . SER A 1 133 ? -8.107 3.801 3.791 1.00 97.44 133 SER A CA 1
ATOM 986 C C . SER A 1 133 ? -8.967 4.898 4.438 1.00 97.44 133 SER A C 1
ATOM 988 O O . SER A 1 133 ? -9.077 4.970 5.663 1.00 97.44 133 SER A O 1
ATOM 990 N N . VAL A 1 134 ? -9.678 5.705 3.640 1.00 97.69 134 VAL A N 1
ATOM 991 C CA . VAL A 1 134 ? -10.675 6.675 4.141 1.00 97.69 134 VAL A CA 1
ATOM 992 C C . VAL A 1 134 ? -11.818 5.954 4.855 1.00 97.69 134 VAL A C 1
ATOM 994 O O . VAL A 1 134 ? -12.277 6.380 5.918 1.00 97.69 134 VAL A O 1
ATOM 997 N N . ARG A 1 135 ? -12.258 4.816 4.311 1.00 97.50 135 ARG A N 1
ATOM 998 C CA . ARG A 1 135 ? -13.254 3.961 4.955 1.00 97.50 135 ARG A CA 1
ATOM 999 C C . ARG A 1 135 ? -12.747 3.411 6.289 1.00 97.50 135 ARG A C 1
ATOM 1001 O O 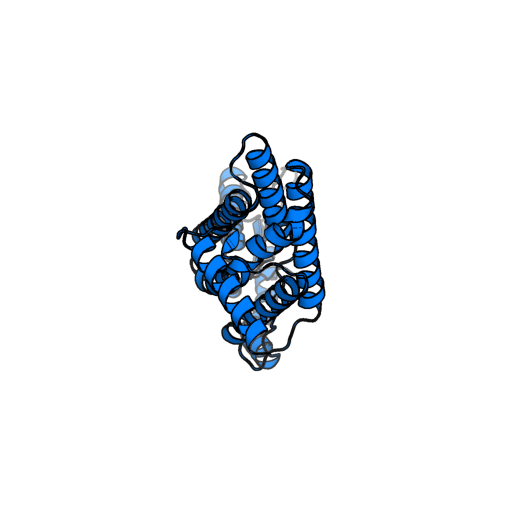. ARG A 1 135 ? -13.529 3.368 7.237 1.00 97.50 135 ARG A O 1
ATOM 1008 N N . ALA A 1 136 ? -11.467 3.052 6.401 1.00 97.56 136 ALA A N 1
ATOM 1009 C CA . ALA A 1 136 ? -10.852 2.641 7.666 1.00 97.56 136 ALA A CA 1
ATOM 1010 C C . ALA A 1 136 ? -10.996 3.737 8.734 1.00 97.56 136 ALA A C 1
ATOM 1012 O O . ALA A 1 136 ? -11.463 3.469 9.844 1.00 97.56 136 ALA A O 1
ATOM 1013 N N . VAL A 1 137 ? -10.688 4.990 8.367 1.00 97.75 137 VAL A N 1
ATOM 1014 C CA . VAL A 1 137 ? -10.880 6.162 9.236 1.00 97.75 137 VAL A CA 1
ATOM 1015 C C . VAL A 1 137 ? -12.346 6.289 9.650 1.00 97.75 137 VAL A C 1
ATOM 1017 O O . VAL A 1 137 ? -12.639 6.382 10.841 1.00 97.75 137 VAL A O 1
ATOM 1020 N N . ALA A 1 138 ? -13.282 6.225 8.700 1.00 97.06 138 ALA A N 1
ATOM 1021 C CA . ALA A 1 138 ? -14.709 6.346 8.992 1.00 97.06 138 ALA A CA 1
ATOM 1022 C C . ALA A 1 138 ? -15.233 5.231 9.919 1.00 97.06 138 ALA A C 1
ATOM 1024 O O . ALA A 1 138 ? -16.070 5.499 10.780 1.00 97.06 138 ALA A O 1
ATOM 1025 N N . VAL A 1 139 ? -14.736 3.997 9.779 1.00 96.50 139 VAL A N 1
ATOM 1026 C CA . VAL A 1 139 ? -15.136 2.845 10.606 1.00 96.50 139 VAL A CA 1
ATOM 1027 C C . VAL A 1 139 ? -14.575 2.944 12.027 1.00 96.50 139 VAL A C 1
ATOM 1029 O O . VAL A 1 139 ? -15.293 2.651 12.984 1.00 96.50 139 VAL A O 1
ATOM 1032 N N . VAL A 1 140 ? -13.311 3.345 12.186 1.00 96.75 140 VAL A N 1
ATOM 1033 C CA . VAL A 1 140 ? -12.628 3.360 13.493 1.00 96.75 140 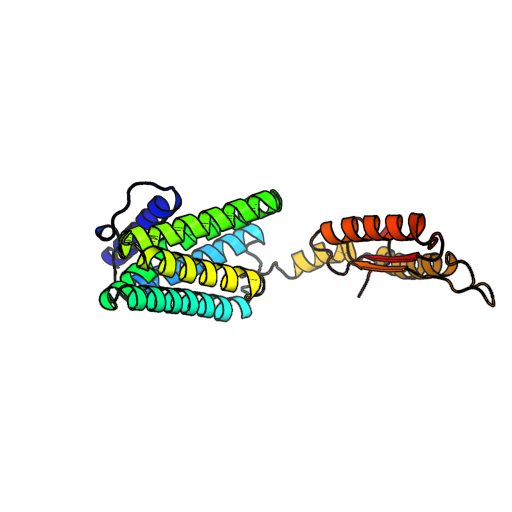VAL A CA 1
ATOM 1034 C C . VAL A 1 140 ? -12.888 4.655 14.269 1.00 96.75 140 VAL A C 1
ATOM 1036 O O . VAL A 1 140 ? -13.182 4.623 15.471 1.00 96.75 140 VAL A O 1
ATOM 1039 N N . MET A 1 141 ? -12.800 5.795 13.583 1.00 95.81 141 MET A N 1
ATOM 1040 C CA . MET A 1 141 ? -12.891 7.139 14.168 1.00 95.81 141 MET A CA 1
ATOM 1041 C C . MET A 1 141 ? -14.301 7.734 14.060 1.00 95.81 141 MET A C 1
ATOM 1043 O O . MET A 1 141 ? -14.665 8.619 14.834 1.00 95.81 141 MET A O 1
ATOM 1047 N N . GLY A 1 142 ? -15.125 7.212 13.148 1.00 93.88 142 GLY A N 1
ATOM 1048 C CA . GLY A 1 142 ? -16.468 7.710 12.864 1.00 93.88 142 GLY A CA 1
ATOM 1049 C C . GLY A 1 142 ? -16.501 8.734 11.724 1.00 93.88 142 GLY A C 1
ATOM 1050 O O . GLY A 1 142 ? -15.505 9.372 11.380 1.00 93.88 142 GLY A O 1
ATOM 1051 N N . ALA A 1 143 ? -17.693 8.936 11.158 1.00 93.06 143 ALA A N 1
ATOM 1052 C CA . ALA A 1 143 ? -17.927 9.811 10.004 1.00 93.06 143 ALA A CA 1
ATOM 1053 C C . ALA A 1 143 ? -18.303 11.263 10.377 1.00 93.06 143 ALA A C 1
ATOM 1055 O O . ALA A 1 143 ? -18.999 11.947 9.623 1.00 93.06 143 ALA A O 1
ATOM 1056 N N . ARG A 1 144 ? -17.887 11.742 11.558 1.00 90.62 144 ARG A N 1
ATOM 1057 C CA . ARG A 1 144 ? -18.185 13.112 12.004 1.00 90.62 144 ARG A CA 1
ATOM 1058 C C . ARG A 1 144 ? -17.424 14.130 11.146 1.00 90.62 144 ARG A C 1
ATOM 1060 O O . ARG A 1 144 ? -16.223 13.995 10.918 1.00 90.62 144 ARG A O 1
ATOM 1067 N N . ARG A 1 145 ? -18.135 15.154 10.670 1.00 90.00 145 ARG A N 1
ATOM 1068 C CA . ARG A 1 145 ? -17.551 16.314 9.978 1.00 90.00 145 ARG A CA 1
ATOM 1069 C C . ARG A 1 145 ? -17.269 17.407 11.023 1.00 90.00 145 ARG A C 1
ATOM 1071 O O . ARG A 1 145 ? -18.141 17.611 11.869 1.00 90.00 145 ARG A O 1
ATOM 1078 N N . PRO A 1 146 ? -16.119 18.112 10.985 1.00 90.25 146 PRO A N 1
ATOM 1079 C CA . PRO A 1 146 ? -15.109 18.175 9.915 1.00 90.25 146 PRO A CA 1
ATOM 1080 C C . PRO A 1 146 ? -13.956 17.158 10.011 1.00 90.25 146 PRO A C 1
ATOM 1082 O O . PRO A 1 146 ? -13.144 17.089 9.090 1.00 90.25 146 PRO A O 1
ATOM 1085 N N . GLN A 1 147 ? -13.871 16.363 11.081 1.00 93.06 147 GLN A N 1
ATOM 1086 C CA . GLN A 1 147 ? -12.713 15.501 11.347 1.00 93.06 147 GLN A CA 1
ATOM 1087 C C . GLN A 1 147 ? -12.478 14.460 10.241 1.00 93.06 147 GLN A C 1
ATOM 1089 O O . GLN A 1 147 ? -11.334 14.160 9.908 1.00 93.06 147 GLN A O 1
ATOM 1094 N N . LEU A 1 148 ? -13.543 13.976 9.591 1.00 94.00 148 LEU A N 1
ATOM 1095 C CA . LEU A 1 148 ? -13.421 13.062 8.452 1.00 94.00 148 LEU A CA 1
ATOM 1096 C C . LEU A 1 148 ? -12.653 13.676 7.271 1.00 94.00 148 LEU A C 1
ATOM 1098 O O . LEU A 1 148 ? -11.910 12.962 6.600 1.00 94.00 148 LEU A O 1
ATOM 1102 N N . TYR A 1 149 ? -12.783 14.984 7.025 1.00 95.44 149 TYR A N 1
ATOM 1103 C CA . TYR A 1 149 ? -12.017 15.654 5.971 1.00 95.44 149 TYR A CA 1
ATOM 1104 C C . TYR A 1 149 ? -10.533 15.734 6.326 1.00 95.44 149 TYR A C 1
ATOM 1106 O O . TYR A 1 149 ? -9.691 15.473 5.474 1.00 95.44 149 TYR A O 1
ATOM 1114 N N . GLN A 1 150 ? -10.209 16.010 7.592 1.00 95.00 150 GLN A N 1
ATOM 1115 C CA . GLN A 1 150 ? -8.828 15.994 8.084 1.00 95.00 150 GLN A CA 1
ATOM 1116 C C . GLN A 1 150 ? -8.227 14.586 8.008 1.00 95.00 150 GLN A C 1
ATOM 1118 O O . GLN A 1 150 ? -7.097 14.421 7.561 1.00 95.00 150 GLN A O 1
ATOM 1123 N N . GLY A 1 151 ? -9.006 13.562 8.369 1.00 95.94 151 GLY A N 1
ATOM 1124 C CA . GLY A 1 151 ? -8.606 12.164 8.232 1.00 95.94 151 GLY A CA 1
ATOM 1125 C C . GLY A 1 151 ? -8.369 11.751 6.780 1.00 95.94 151 GLY A C 1
ATOM 1126 O O . GLY A 1 151 ? -7.369 11.108 6.477 1.00 95.94 151 GLY A O 1
ATOM 1127 N N . THR A 1 152 ? -9.250 12.183 5.875 1.00 96.69 152 THR A N 1
ATOM 1128 C CA . THR A 1 152 ? -9.104 11.963 4.428 1.00 96.69 152 THR A CA 1
ATOM 1129 C C . THR A 1 152 ? -7.851 12.643 3.889 1.00 96.69 152 THR A C 1
ATOM 1131 O O . THR A 1 152 ? -7.106 12.025 3.138 1.00 96.69 152 THR A O 1
ATOM 1134 N N . LEU A 1 153 ? -7.583 13.884 4.305 1.00 97.81 153 LEU A N 1
ATOM 1135 C CA . LEU A 1 153 ? -6.380 14.616 3.916 1.00 97.81 153 LEU A CA 1
ATOM 1136 C C . LEU A 1 153 ? -5.108 13.917 4.411 1.00 97.81 153 LEU A C 1
ATOM 1138 O O . LEU A 1 153 ? -4.172 13.754 3.638 1.00 97.81 153 LEU A O 1
ATOM 1142 N N . ALA A 1 154 ? -5.082 13.471 5.670 1.00 97.88 154 ALA A N 1
ATOM 1143 C CA . ALA A 1 154 ? -3.931 12.774 6.242 1.00 97.88 154 ALA A CA 1
ATOM 1144 C C . ALA A 1 154 ? -3.647 11.448 5.517 1.00 97.88 154 ALA A C 1
ATOM 1146 O O . ALA A 1 154 ? -2.507 11.176 5.157 1.00 97.88 154 ALA A O 1
ATOM 1147 N N . VAL A 1 155 ? -4.683 10.651 5.244 1.00 97.75 155 VAL A N 1
ATOM 1148 C CA . VAL A 1 155 ? -4.564 9.402 4.475 1.00 97.75 155 VAL A CA 1
ATOM 1149 C C . VAL A 1 155 ? -4.173 9.667 3.017 1.00 97.75 155 VAL A C 1
ATOM 1151 O O . VAL A 1 155 ? -3.356 8.941 2.461 1.00 97.75 155 VAL A O 1
ATOM 1154 N N . GLY A 1 156 ? -4.721 10.711 2.395 1.00 97.88 156 GLY A N 1
ATOM 1155 C CA . GLY A 1 156 ? -4.332 11.123 1.047 1.00 97.88 156 GLY A CA 1
ATOM 1156 C C . GLY A 1 156 ? -2.859 11.523 0.979 1.00 97.88 156 GLY A C 1
ATOM 1157 O O . GLY A 1 156 ? -2.147 11.068 0.090 1.00 97.88 156 GLY A O 1
ATOM 1158 N N . ALA A 1 157 ? -2.380 12.297 1.957 1.00 98.12 157 ALA A N 1
ATOM 1159 C CA . ALA A 1 157 ? -0.971 12.658 2.079 1.00 98.12 157 ALA A CA 1
ATOM 1160 C C . ALA A 1 157 ? -0.085 11.430 2.329 1.00 98.12 157 ALA A C 1
ATOM 1162 O O . ALA A 1 157 ? 0.961 11.309 1.706 1.00 98.12 157 ALA A O 1
ATOM 1163 N N . MET A 1 158 ? -0.519 10.495 3.180 1.00 97.94 158 MET A N 1
ATOM 1164 C CA . MET A 1 158 ? 0.168 9.222 3.419 1.00 97.94 158 MET A CA 1
ATOM 1165 C C . MET A 1 158 ? 0.390 8.449 2.114 1.00 97.94 158 MET A C 1
ATOM 1167 O O . MET A 1 158 ? 1.512 8.050 1.822 1.00 97.94 158 MET A O 1
ATOM 1171 N N . ILE A 1 159 ? -0.667 8.271 1.316 1.00 96.06 159 ILE A N 1
ATOM 1172 C CA . ILE A 1 159 ? -0.595 7.544 0.042 1.00 96.06 159 ILE A CA 1
ATOM 1173 C C . ILE A 1 159 ? 0.243 8.319 -0.976 1.00 96.06 159 ILE A C 1
ATOM 1175 O O . ILE A 1 159 ? 1.073 7.720 -1.647 1.00 96.06 159 ILE A O 1
ATOM 1179 N N . ALA A 1 160 ? 0.088 9.642 -1.062 1.00 95.56 160 ALA A N 1
ATOM 1180 C CA . ALA A 1 160 ? 0.895 10.467 -1.956 1.00 95.56 160 ALA A CA 1
ATOM 1181 C C . ALA A 1 160 ? 2.390 10.408 -1.602 1.00 95.56 160 ALA A C 1
ATOM 1183 O O . ALA A 1 160 ? 3.220 10.283 -2.493 1.00 95.56 160 ALA A O 1
ATOM 1184 N N . ILE A 1 161 ? 2.745 10.445 -0.315 1.00 95.25 161 ILE A N 1
ATOM 1185 C CA . ILE A 1 161 ? 4.134 10.286 0.134 1.00 95.25 161 ILE A CA 1
ATOM 1186 C C . ILE A 1 161 ? 4.644 8.890 -0.231 1.00 95.25 161 ILE A C 1
ATOM 1188 O O . ILE A 1 161 ? 5.709 8.771 -0.827 1.00 95.25 161 ILE A O 1
ATOM 1192 N N . ALA A 1 162 ? 3.875 7.842 0.068 1.00 91.75 162 ALA A N 1
ATOM 1193 C CA . ALA A 1 162 ? 4.260 6.474 -0.270 1.00 91.75 162 ALA A CA 1
ATOM 1194 C C . ALA A 1 162 ? 4.425 6.255 -1.784 1.00 91.75 162 ALA A C 1
ATOM 1196 O O . ALA A 1 162 ? 5.262 5.459 -2.179 1.00 91.75 162 ALA A O 1
ATOM 1197 N N . PHE A 1 163 ? 3.650 6.949 -2.620 1.00 89.38 163 PHE A N 1
ATOM 1198 C CA . PHE A 1 163 ? 3.675 6.771 -4.072 1.00 89.38 163 PHE A CA 1
ATOM 1199 C C . PHE A 1 163 ? 4.718 7.650 -4.781 1.00 89.38 163 PHE A C 1
ATOM 1201 O O . PHE A 1 163 ? 5.358 7.198 -5.718 1.00 89.38 163 PHE A O 1
ATOM 1208 N N . PHE A 1 164 ? 4.894 8.906 -4.356 1.00 89.56 164 PHE A N 1
ATOM 1209 C CA . PHE A 1 164 ? 5.756 9.872 -5.057 1.00 89.56 164 PHE A CA 1
ATOM 1210 C C . PHE A 1 164 ? 7.118 10.102 -4.398 1.00 89.56 164 PHE A C 1
ATOM 1212 O O . PHE A 1 164 ? 8.020 10.627 -5.046 1.00 89.56 164 PHE A O 1
ATOM 1219 N N . VAL A 1 165 ? 7.267 9.796 -3.105 1.00 89.62 165 VAL A N 1
ATOM 1220 C CA . VAL A 1 165 ? 8.516 10.056 -2.365 1.00 89.62 165 VAL A CA 1
ATOM 1221 C C . VAL A 1 165 ? 9.335 8.785 -2.203 1.00 89.62 165 VAL A C 1
ATOM 1223 O O . VAL A 1 165 ? 10.563 8.851 -2.205 1.00 89.62 165 VAL A O 1
ATOM 1226 N N . PHE A 1 166 ? 8.681 7.637 -2.026 1.00 84.38 166 PHE A N 1
ATOM 1227 C CA . PHE A 1 166 ? 9.399 6.379 -1.877 1.00 84.38 166 PHE A CA 1
ATOM 1228 C C . PHE A 1 166 ? 9.797 5.873 -3.266 1.00 84.38 166 PHE A C 1
ATOM 1230 O O . PHE A 1 166 ? 8.942 5.817 -4.148 1.00 84.38 166 PHE A O 1
ATOM 1237 N N . PRO A 1 167 ? 11.074 5.517 -3.484 1.00 79.06 167 PRO A N 1
ATOM 1238 C CA . PRO A 1 167 ? 11.489 4.906 -4.733 1.00 79.06 167 PRO A CA 1
ATOM 1239 C C . PRO A 1 167 ? 10.800 3.551 -4.897 1.00 79.06 167 PRO A C 1
ATOM 1241 O O . PRO A 1 167 ? 10.708 2.777 -3.936 1.00 79.06 167 PRO A O 1
ATOM 1244 N N . GLU A 1 168 ? 10.361 3.252 -6.119 1.00 78.19 168 GLU A N 1
ATOM 1245 C CA . GLU A 1 168 ? 9.937 1.902 -6.482 1.00 78.19 168 GLU A CA 1
ATOM 1246 C C . GLU A 1 168 ? 11.103 0.951 -6.196 1.00 78.19 168 GLU A C 1
ATOM 1248 O O . GLU A 1 168 ? 12.188 1.068 -6.762 1.00 78.19 168 GLU A O 1
ATOM 1253 N N . THR A 1 169 ? 10.911 0.091 -5.199 1.00 82.06 169 THR A N 1
ATOM 1254 C CA . THR A 1 169 ? 11.945 -0.809 -4.697 1.00 82.06 169 THR A CA 1
ATOM 1255 C C . THR A 1 169 ? 11.393 -2.215 -4.761 1.00 82.06 169 THR A C 1
ATOM 1257 O O . THR A 1 169 ? 10.473 -2.546 -4.013 1.00 82.06 169 THR A O 1
ATOM 1260 N N . ASP A 1 170 ? 11.972 -3.052 -5.612 1.00 86.19 170 ASP A N 1
ATOM 1261 C CA . ASP A 1 170 ? 11.640 -4.469 -5.619 1.00 86.19 170 ASP A CA 1
ATOM 1262 C C . ASP A 1 170 ? 12.213 -5.139 -4.376 1.00 86.19 170 ASP A C 1
ATOM 1264 O O . ASP A 1 170 ? 13.389 -4.982 -4.034 1.00 86.19 170 ASP A O 1
ATOM 1268 N N . VAL A 1 171 ? 11.363 -5.884 -3.674 1.00 91.31 171 VAL A N 1
ATOM 1269 C CA . VAL A 1 171 ? 11.765 -6.646 -2.486 1.00 91.31 171 VAL A CA 1
ATOM 1270 C C . VAL A 1 171 ? 12.587 -7.878 -2.836 1.00 91.31 171 VAL A C 1
ATOM 1272 O O . VAL A 1 171 ? 13.418 -8.314 -2.039 1.00 91.31 171 VAL A O 1
ATOM 1275 N N . TRP A 1 172 ? 12.348 -8.429 -4.021 1.00 92.81 172 TRP A N 1
ATOM 1276 C CA . TRP A 1 172 ? 12.960 -9.650 -4.506 1.00 92.81 172 TRP A CA 1
ATOM 1277 C C . TRP A 1 172 ? 13.575 -9.374 -5.868 1.00 92.81 172 TRP A C 1
ATOM 1279 O O . TRP A 1 172 ? 12.857 -9.082 -6.822 1.00 92.81 172 TRP A O 1
ATOM 1289 N N . LEU A 1 173 ? 14.899 -9.414 -5.924 1.00 88.38 173 LEU A N 1
ATOM 1290 C CA . LEU A 1 173 ? 15.657 -9.205 -7.147 1.00 88.38 173 LEU A CA 1
ATOM 1291 C C . LEU A 1 173 ? 15.738 -10.536 -7.902 1.00 88.38 173 LEU A C 1
ATOM 1293 O O . LEU A 1 173 ? 15.912 -11.568 -7.246 1.00 88.38 173 LEU A O 1
ATOM 1297 N N . PRO A 1 174 ? 15.613 -10.545 -9.239 1.00 85.88 174 PRO A N 1
ATOM 1298 C CA . PRO A 1 174 ? 15.855 -11.742 -10.037 1.00 85.88 174 PRO A CA 1
ATOM 1299 C C . PRO A 1 174 ? 17.266 -12.298 -9.804 1.00 85.88 174 PRO A C 1
ATOM 1301 O O . PRO A 1 174 ? 18.157 -11.619 -9.293 1.00 85.88 174 PRO A O 1
ATOM 1304 N N . SER A 1 175 ? 17.476 -13.567 -10.153 1.00 84.75 175 SER A N 1
ATOM 1305 C CA . SER A 1 175 ? 18.814 -14.161 -10.047 1.00 84.75 175 SER A CA 1
ATOM 1306 C C . SER A 1 175 ? 19.775 -13.535 -11.065 1.00 84.75 175 SER A C 1
ATOM 1308 O O . SER A 1 175 ? 19.367 -13.184 -12.172 1.00 84.75 175 SER A O 1
ATOM 1310 N N . ALA A 1 176 ? 21.071 -13.488 -10.742 1.00 73.69 176 ALA A N 1
ATOM 1311 C CA . ALA A 1 176 ? 22.093 -12.965 -11.654 1.00 73.69 176 ALA A CA 1
ATOM 1312 C C . ALA A 1 176 ? 22.081 -13.653 -13.034 1.00 73.69 176 ALA A C 1
ATOM 1314 O O . ALA A 1 176 ? 22.317 -12.998 -14.039 1.00 73.69 176 ALA A O 1
ATOM 1315 N N . ALA A 1 177 ? 21.746 -14.946 -13.106 1.00 68.50 177 ALA A N 1
ATOM 1316 C CA . ALA A 1 177 ? 21.625 -15.669 -14.374 1.00 68.50 177 ALA A CA 1
ATOM 1317 C C . ALA A 1 177 ? 20.431 -15.187 -15.223 1.00 68.50 177 ALA A C 1
ATOM 1319 O O . ALA A 1 177 ? 20.546 -15.069 -16.440 1.00 68.50 177 ALA A O 1
ATOM 1320 N N . GLN A 1 178 ? 19.296 -14.872 -14.593 1.00 65.81 178 GLN A N 1
ATOM 1321 C CA . GLN A 1 178 ? 18.122 -14.314 -15.276 1.00 65.81 178 GLN A CA 1
ATOM 1322 C C . GLN A 1 178 ? 18.351 -12.863 -15.703 1.00 65.81 178 GLN A C 1
ATOM 1324 O O . GLN A 1 178 ? 17.945 -12.479 -16.799 1.00 65.81 178 GLN A O 1
ATOM 1329 N N . ASP A 1 179 ? 19.026 -12.073 -14.867 1.00 64.81 179 ASP A N 1
ATOM 1330 C CA . ASP A 1 179 ? 19.441 -10.714 -15.214 1.00 64.81 179 ASP A CA 1
ATOM 1331 C C . ASP A 1 179 ? 20.463 -10.719 -16.360 1.00 64.81 179 ASP A C 1
ATOM 1333 O O . ASP A 1 179 ? 20.373 -9.890 -17.265 1.00 64.81 179 ASP A O 1
ATOM 1337 N N . GLU A 1 180 ? 21.394 -11.678 -16.380 1.00 62.56 180 GLU A N 1
ATOM 1338 C CA . GLU A 1 180 ? 22.335 -11.881 -17.484 1.00 62.56 180 GLU A CA 1
ATOM 1339 C C . GLU A 1 180 ? 21.630 -12.326 -18.768 1.00 62.56 180 GLU A C 1
ATOM 1341 O O . GLU A 1 180 ? 21.946 -11.790 -19.821 1.00 62.56 180 GLU A O 1
ATOM 1346 N N . GLU A 1 181 ? 20.647 -13.231 -18.728 1.00 61.16 181 GLU A N 1
ATOM 1347 C CA . GLU A 1 181 ? 19.849 -13.593 -19.912 1.00 61.16 181 GLU A CA 1
ATOM 1348 C C . GLU A 1 181 ? 19.001 -12.415 -20.418 1.00 61.16 181 GLU A C 1
ATOM 1350 O O . GLU A 1 181 ? 18.945 -12.140 -21.623 1.00 61.16 181 GLU A O 1
ATOM 1355 N N . ALA A 1 182 ? 18.369 -11.669 -19.507 1.00 60.12 182 ALA A N 1
ATOM 1356 C CA . ALA A 1 182 ? 17.604 -10.474 -19.843 1.00 60.12 182 ALA A CA 1
ATOM 1357 C C . ALA A 1 182 ? 18.506 -9.363 -20.404 1.00 60.12 182 ALA A C 1
ATOM 1359 O O . ALA A 1 182 ? 18.092 -8.652 -21.326 1.00 60.12 182 ALA A O 1
ATOM 1360 N N . GLY A 1 183 ? 19.718 -9.225 -19.865 1.00 53.78 183 GLY A N 1
ATOM 1361 C CA . GLY A 1 183 ? 20.757 -8.294 -20.293 1.00 53.78 183 GLY A CA 1
ATOM 1362 C C . GLY A 1 183 ? 21.473 -8.730 -21.570 1.00 53.78 183 GLY A C 1
ATOM 1363 O O . GLY A 1 183 ? 21.821 -7.877 -22.375 1.00 53.78 183 GLY A O 1
ATOM 1364 N N . ALA A 1 184 ? 21.616 -10.028 -21.838 1.00 54.69 184 ALA A N 1
ATOM 1365 C CA . ALA A 1 184 ? 22.234 -10.568 -23.049 1.00 54.69 184 ALA A CA 1
ATOM 1366 C C . ALA A 1 184 ? 21.439 -10.210 -24.313 1.00 54.69 184 ALA A C 1
ATOM 1368 O O . ALA A 1 184 ? 22.026 -10.034 -25.376 1.00 54.69 184 ALA A O 1
ATOM 1369 N N . GLY A 1 185 ? 20.122 -10.004 -24.198 1.00 55.09 185 GLY A N 1
ATOM 1370 C CA . GLY A 1 185 ? 19.317 -9.426 -25.281 1.00 55.09 185 GLY A CA 1
ATOM 1371 C C . GLY A 1 185 ? 19.657 -7.959 -25.600 1.00 55.09 185 GLY A C 1
ATOM 1372 O O . GLY A 1 185 ? 19.460 -7.521 -26.729 1.00 55.09 185 GLY A O 1
ATOM 1373 N N . LEU A 1 186 ? 20.183 -7.205 -24.627 1.00 51.88 186 LEU A N 1
ATOM 1374 C CA . LEU A 1 186 ? 20.672 -5.824 -24.780 1.00 51.88 186 LEU A CA 1
ATOM 1375 C C . LEU A 1 186 ? 22.179 -5.766 -25.097 1.00 51.88 186 LEU A C 1
ATOM 1377 O O . LEU A 1 186 ? 22.643 -4.814 -25.720 1.00 51.88 186 LEU A O 1
ATOM 1381 N N . ALA A 1 187 ? 22.928 -6.789 -24.682 1.00 53.22 187 ALA A N 1
ATOM 1382 C CA . ALA A 1 187 ? 24.374 -6.927 -24.801 1.00 53.22 187 ALA A CA 1
ATOM 1383 C C . ALA A 1 187 ? 24.796 -7.970 -25.850 1.00 53.22 187 ALA A C 1
ATOM 1385 O O . ALA A 1 187 ? 25.869 -8.561 -25.733 1.00 53.22 187 ALA A O 1
ATOM 1386 N N . ASP A 1 188 ? 23.988 -8.191 -26.893 1.00 60.28 188 ASP A N 1
ATOM 1387 C CA . ASP A 1 188 ? 24.497 -8.844 -28.099 1.00 60.28 188 ASP A CA 1
ATOM 1388 C C . ASP A 1 188 ? 25.648 -7.969 -28.623 1.00 60.28 188 ASP A C 1
ATOM 1390 O O . ASP A 1 188 ? 25.499 -6.757 -28.801 1.00 60.28 188 ASP A O 1
ATOM 1394 N N . GLU A 1 189 ? 26.821 -8.551 -28.853 1.00 58.34 189 GLU A N 1
ATOM 1395 C CA . GLU A 1 189 ? 27.999 -7.835 -29.359 1.00 58.34 189 GLU A CA 1
ATOM 1396 C C . GLU A 1 189 ? 27.665 -7.083 -30.662 1.00 58.34 189 GLU A C 1
ATOM 1398 O O . GLU A 1 189 ? 28.164 -5.988 -30.936 1.00 58.34 189 GLU A O 1
ATOM 1403 N N . ARG A 1 190 ? 26.692 -7.607 -31.421 1.00 60.34 190 ARG A N 1
ATOM 1404 C CA . ARG A 1 190 ? 26.085 -6.933 -32.574 1.00 60.34 190 ARG A CA 1
ATOM 1405 C C . ARG A 1 190 ? 25.366 -5.638 -32.212 1.00 60.34 190 ARG A C 1
ATOM 1407 O O . ARG A 1 190 ? 25.546 -4.660 -32.930 1.00 60.34 190 ARG A O 1
ATOM 1414 N N . ALA A 1 191 ? 24.588 -5.601 -31.132 1.00 62.38 191 ALA A N 1
ATOM 1415 C CA . ALA A 1 191 ? 23.888 -4.399 -30.689 1.00 62.38 191 ALA A CA 1
ATOM 1416 C C . ALA A 1 191 ? 24.888 -3.289 -30.339 1.00 62.38 191 ALA A C 1
ATOM 1418 O O . ALA A 1 191 ? 24.732 -2.172 -30.827 1.00 62.38 191 ALA A O 1
ATOM 1419 N N . PHE A 1 192 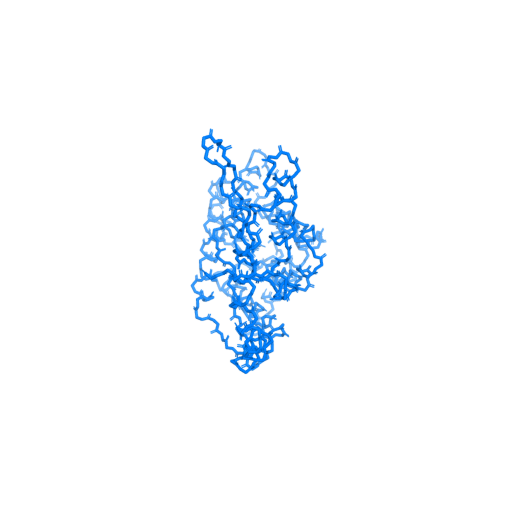? 25.973 -3.600 -29.620 1.00 65.88 192 PHE A N 1
ATOM 1420 C CA . PHE A 1 192 ? 27.048 -2.639 -29.326 1.00 65.88 192 PHE A CA 1
ATOM 1421 C C . PHE A 1 192 ? 27.750 -2.116 -30.588 1.00 65.88 192 PHE A C 1
ATOM 1423 O O . PHE A 1 192 ? 27.964 -0.908 -30.724 1.00 65.88 192 PHE A O 1
ATOM 1430 N N . HIS A 1 193 ? 28.068 -2.991 -31.548 1.00 67.75 193 HIS A N 1
ATOM 1431 C CA . HIS A 1 193 ? 28.629 -2.562 -32.833 1.00 67.75 193 HIS A CA 1
ATOM 1432 C C . HIS A 1 193 ? 27.652 -1.707 -33.654 1.00 67.75 193 HIS A C 1
ATOM 1434 O O . HIS A 1 193 ? 28.074 -0.770 -34.339 1.00 67.75 193 HIS A O 1
ATOM 1440 N N . LEU A 1 194 ? 26.352 -2.002 -33.579 1.00 71.81 194 LEU A N 1
ATOM 1441 C CA . LEU A 1 194 ? 25.305 -1.208 -34.216 1.00 71.81 194 LEU A CA 1
ATOM 1442 C C . LEU A 1 194 ? 25.172 0.170 -33.565 1.00 71.81 194 LEU A C 1
ATOM 1444 O O . LEU A 1 194 ? 25.024 1.145 -34.297 1.00 71.81 194 LEU A O 1
ATOM 1448 N N . GLN A 1 195 ? 25.318 0.291 -32.241 1.00 76.19 195 GLN A N 1
ATOM 1449 C CA . GLN A 1 195 ? 25.230 1.581 -31.543 1.00 76.19 195 GLN A CA 1
ATOM 1450 C C . GLN A 1 195 ? 26.227 2.614 -32.085 1.00 76.19 195 GLN A C 1
ATOM 1452 O O . GLN A 1 195 ? 25.841 3.742 -32.398 1.00 76.19 195 GLN A O 1
ATOM 1457 N N . GLY A 1 196 ? 27.492 2.222 -32.282 1.00 75.25 196 GLY A N 1
ATOM 1458 C CA . GLY A 1 196 ? 28.504 3.105 -32.875 1.00 75.25 196 GLY A CA 1
ATOM 1459 C C . GLY A 1 196 ? 28.111 3.583 -34.278 1.00 75.25 196 GLY A C 1
ATOM 1460 O O . GLY A 1 196 ? 28.172 4.776 -34.578 1.00 75.25 196 GLY A O 1
ATOM 1461 N N . GLN A 1 197 ? 27.606 2.672 -35.117 1.00 78.75 197 GLN A N 1
ATOM 1462 C CA . GLN A 1 197 ? 27.141 3.016 -36.464 1.00 78.75 197 GLN A CA 1
ATOM 1463 C C . GLN A 1 197 ? 25.887 3.896 -36.454 1.00 78.75 197 GLN A C 1
ATOM 1465 O O . GLN A 1 197 ? 25.738 4.751 -37.325 1.00 78.75 197 GLN A O 1
ATOM 1470 N N . LEU A 1 198 ? 24.971 3.701 -35.504 1.00 82.75 198 LEU A N 1
ATOM 1471 C CA . LEU A 1 198 ? 23.744 4.491 -35.386 1.00 82.75 198 LEU A CA 1
ATOM 1472 C C . LEU A 1 198 ? 24.051 5.941 -34.999 1.00 82.75 198 LEU A C 1
ATOM 1474 O O . LEU A 1 198 ? 23.480 6.853 -35.599 1.00 82.75 198 LEU A O 1
ATOM 1478 N N . ILE A 1 199 ? 25.001 6.168 -34.086 1.00 82.12 199 ILE A N 1
ATOM 1479 C CA . ILE A 1 199 ? 25.476 7.517 -33.739 1.00 82.12 199 ILE A CA 1
ATOM 1480 C C . ILE A 1 199 ? 26.129 8.184 -34.952 1.00 82.12 199 ILE A C 1
ATOM 1482 O O . ILE A 1 199 ? 25.783 9.317 -35.293 1.00 82.12 199 ILE A O 1
ATOM 1486 N N . GLU A 1 200 ? 27.033 7.487 -35.643 1.00 81.94 200 GLU A N 1
ATOM 1487 C CA . GLU A 1 200 ? 27.699 8.029 -36.832 1.00 81.94 200 GLU A CA 1
ATOM 1488 C C . GLU A 1 200 ? 26.706 8.358 -37.951 1.00 81.94 200 GLU A C 1
ATOM 1490 O O . GLU A 1 200 ? 26.786 9.433 -38.546 1.00 81.94 200 GLU A O 1
ATOM 1495 N N . ARG A 1 201 ? 25.726 7.484 -38.212 1.00 80.88 201 ARG A N 1
ATOM 1496 C CA . ARG A 1 201 ? 24.660 7.735 -39.196 1.00 80.88 201 ARG A CA 1
ATOM 1497 C C . ARG A 1 201 ? 23.776 8.910 -38.789 1.00 80.88 201 ARG A C 1
ATOM 1499 O O . ARG A 1 201 ? 23.460 9.741 -39.639 1.00 80.88 201 ARG A O 1
ATOM 1506 N N . ALA A 1 202 ? 23.397 9.003 -37.514 1.00 81.19 202 ALA A N 1
ATOM 1507 C CA . ALA A 1 202 ? 22.589 10.107 -37.001 1.00 81.19 202 ALA A CA 1
ATOM 1508 C C . ALA A 1 202 ? 23.320 11.453 -37.144 1.00 81.19 202 ALA A C 1
ATOM 1510 O O . ALA A 1 202 ? 22.726 12.432 -37.597 1.00 81.19 202 ALA A O 1
ATOM 1511 N N . LEU A 1 203 ? 24.621 11.488 -36.839 1.00 82.50 203 LEU A N 1
ATOM 1512 C CA . LEU A 1 203 ? 25.469 12.669 -37.014 1.00 82.50 203 LEU A CA 1
ATOM 1513 C C . LEU A 1 203 ? 25.708 13.002 -38.493 1.00 82.50 203 LEU A C 1
ATOM 1515 O O . LEU A 1 203 ? 25.634 14.168 -38.874 1.00 82.50 203 LEU A O 1
ATOM 1519 N N . ALA A 1 204 ? 25.952 12.002 -39.344 1.00 82.75 204 ALA A N 1
ATOM 1520 C CA . ALA A 1 204 ? 26.147 12.196 -40.782 1.00 82.75 204 ALA A CA 1
ATOM 1521 C C . ALA A 1 204 ? 24.875 12.693 -41.491 1.00 82.75 204 ALA A C 1
ATOM 1523 O O . ALA A 1 204 ? 24.960 13.419 -42.482 1.00 82.75 204 ALA A O 1
ATOM 1524 N N . GLY A 1 205 ? 23.697 12.330 -40.975 1.00 78.69 205 GLY A N 1
ATOM 1525 C CA . GLY A 1 205 ? 22.401 12.808 -41.455 1.00 78.69 205 GLY A CA 1
ATOM 1526 C C . GLY A 1 205 ? 22.103 14.275 -41.121 1.00 78.69 205 GLY A C 1
ATOM 1527 O O . GLY A 1 205 ? 21.156 14.839 -41.679 1.00 78.69 205 GLY A O 1
ATOM 1528 N N . LEU A 1 206 ? 22.895 14.915 -40.249 1.00 82.44 206 LEU A N 1
ATOM 1529 C CA . LEU A 1 206 ? 22.723 16.325 -39.917 1.00 82.44 206 LEU A CA 1
ATOM 1530 C C . LEU A 1 206 ? 23.110 17.229 -41.092 1.00 82.44 206 LEU A C 1
ATOM 1532 O O . LEU A 1 206 ? 24.244 17.250 -41.578 1.00 82.44 206 LEU A O 1
ATOM 1536 N N . ARG A 1 207 ? 22.168 18.072 -41.512 1.00 81.44 207 ARG A N 1
ATOM 1537 C CA . ARG A 1 207 ? 22.417 19.135 -42.487 1.00 81.44 207 ARG A CA 1
ATOM 1538 C C . ARG A 1 207 ? 23.378 20.157 -41.898 1.00 81.44 207 ARG A C 1
ATOM 1540 O O . ARG A 1 207 ? 23.102 20.728 -40.844 1.00 81.44 207 ARG A O 1
ATOM 1547 N N . ARG A 1 208 ? 24.447 20.460 -42.641 1.00 77.06 208 ARG A N 1
ATOM 1548 C CA . ARG A 1 208 ? 25.398 21.525 -42.294 1.00 77.06 208 ARG A CA 1
ATOM 1549 C C . ARG A 1 208 ? 24.684 22.858 -42.038 1.00 77.06 208 ARG A C 1
ATOM 1551 O O . ARG A 1 208 ? 23.663 23.171 -42.665 1.00 77.06 208 ARG A O 1
ATOM 1558 N N . GLY A 1 209 ? 25.248 23.633 -41.115 1.00 74.12 209 GLY A N 1
ATOM 1559 C CA . GLY A 1 209 ? 24.759 24.965 -40.787 1.00 74.12 209 GLY A CA 1
ATOM 1560 C C . GLY A 1 209 ? 24.912 25.943 -41.955 1.00 74.12 209 GLY A C 1
ATOM 1561 O O . GLY A 1 209 ? 25.872 25.849 -42.724 1.00 74.12 209 GLY A O 1
ATOM 1562 N N . ARG A 1 210 ? 23.973 26.883 -42.094 1.00 77.31 210 ARG A N 1
ATOM 1563 C CA . ARG A 1 210 ? 24.044 27.964 -43.090 1.00 77.31 210 ARG A CA 1
ATOM 1564 C C . ARG A 1 210 ? 24.601 29.244 -42.457 1.00 77.31 210 ARG A C 1
ATOM 1566 O O . ARG A 1 210 ? 24.017 29.733 -41.491 1.00 77.31 210 ARG A O 1
ATOM 1573 N N . PRO A 1 211 ? 25.695 29.820 -42.991 1.00 75.44 211 PRO A N 1
ATOM 1574 C CA . PRO A 1 211 ? 26.256 31.057 -42.457 1.00 75.44 211 PRO A CA 1
ATOM 1575 C C . PRO A 1 211 ? 25.230 32.197 -42.457 1.00 75.44 211 PRO A C 1
ATOM 1577 O O . PRO A 1 211 ? 24.560 32.430 -43.461 1.00 75.44 211 PRO A O 1
ATOM 1580 N N . GLY A 1 212 ? 25.121 32.913 -41.336 1.00 76.75 212 GLY A N 1
ATOM 1581 C CA . GLY A 1 212 ? 24.257 34.093 -41.204 1.00 76.75 212 GLY A CA 1
ATOM 1582 C C . GLY A 1 212 ? 22.762 33.809 -41.017 1.00 76.75 212 GLY A C 1
ATOM 1583 O O . GLY A 1 212 ? 21.988 34.758 -40.922 1.00 76.75 212 GLY A O 1
ATOM 1584 N N . VAL A 1 213 ? 22.344 32.541 -40.931 1.00 79.62 213 VAL A N 1
ATOM 1585 C CA . VAL A 1 213 ? 20.951 32.152 -40.664 1.00 79.62 213 VAL A CA 1
ATOM 1586 C C . VAL A 1 213 ? 20.875 31.485 -39.285 1.00 79.62 213 VAL A C 1
ATOM 1588 O O . VAL A 1 213 ? 21.582 30.504 -39.064 1.00 79.62 213 VAL A O 1
ATOM 1591 N N . PRO A 1 214 ? 20.045 31.979 -38.347 1.00 74.06 214 PRO A N 1
ATOM 1592 C CA . PRO A 1 214 ? 19.756 31.269 -37.103 1.00 74.06 214 PRO A CA 1
ATOM 1593 C C . PRO A 1 214 ? 19.032 29.953 -37.397 1.00 74.06 214 PRO A C 1
ATOM 1595 O O . PRO A 1 214 ? 18.027 29.935 -38.108 1.00 74.06 214 PRO A O 1
ATOM 1598 N N . GLU A 1 215 ? 19.540 28.845 -36.862 1.00 79.94 215 GLU A N 1
ATOM 1599 C CA . GLU A 1 215 ? 19.028 27.504 -37.143 1.00 79.94 215 GLU A CA 1
ATOM 1600 C C . GLU A 1 215 ? 18.789 26.740 -35.842 1.00 79.94 215 GLU A C 1
ATOM 1602 O O . GLU A 1 215 ? 19.616 26.776 -34.932 1.00 79.94 215 GLU A O 1
ATOM 1607 N N . LEU A 1 216 ? 17.646 26.057 -35.762 1.00 82.06 216 LEU A N 1
ATOM 1608 C CA . LEU A 1 216 ? 17.266 25.265 -34.600 1.00 82.06 216 LEU A CA 1
ATOM 1609 C C . LEU A 1 216 ? 17.686 23.804 -34.797 1.00 82.06 216 LEU A C 1
ATOM 1611 O O . LEU A 1 216 ? 17.541 23.247 -35.888 1.00 82.06 216 LEU A O 1
ATOM 1615 N N . TYR A 1 217 ? 18.187 23.201 -33.723 1.00 86.06 217 TYR A N 1
ATOM 1616 C CA . TYR A 1 217 ? 18.516 21.783 -33.636 1.00 86.06 217 TYR A CA 1
ATOM 1617 C C . TYR A 1 217 ? 17.702 21.168 -32.505 1.00 86.06 217 TYR A C 1
ATOM 1619 O O . TYR A 1 217 ? 17.507 21.799 -31.466 1.00 86.06 217 TYR A O 1
ATOM 1627 N N . PHE A 1 218 ? 17.236 19.942 -32.712 1.00 86.19 218 PHE A N 1
ATOM 1628 C CA . PHE A 1 218 ? 16.525 19.180 -31.694 1.00 86.19 218 PHE A CA 1
ATOM 1629 C C . PHE A 1 218 ? 17.378 17.988 -31.261 1.00 86.19 218 PHE A C 1
ATOM 1631 O O . PHE A 1 218 ? 17.888 17.244 -32.096 1.00 86.19 218 PHE A O 1
ATOM 1638 N N . VAL A 1 219 ? 17.528 17.798 -29.953 1.00 86.69 219 VAL A N 1
ATOM 1639 C CA . VAL A 1 219 ? 18.162 16.609 -29.379 1.00 86.69 219 VAL A CA 1
ATOM 1640 C C . VAL A 1 219 ? 17.191 16.032 -28.362 1.00 86.69 219 VAL A C 1
ATOM 1642 O O . VAL A 1 219 ? 16.924 16.652 -27.335 1.00 86.69 219 VAL A O 1
ATOM 1645 N N . GLY A 1 220 ? 16.618 14.877 -28.690 1.00 84.06 220 GLY A N 1
ATOM 1646 C CA . GLY A 1 220 ? 15.713 14.136 -27.816 1.00 84.06 220 GLY A CA 1
ATOM 1647 C C . GLY A 1 220 ? 16.438 12.982 -27.135 1.00 84.06 220 GLY A C 1
ATOM 1648 O O . GLY A 1 220 ? 17.204 12.275 -27.787 1.00 84.06 220 GLY A O 1
ATOM 1649 N N . PHE A 1 221 ? 16.176 12.785 -25.846 1.00 81.44 221 PHE A N 1
ATOM 1650 C CA . PHE A 1 221 ? 16.762 11.718 -25.041 1.00 81.44 221 PHE A CA 1
ATOM 1651 C C . PHE A 1 221 ? 15.659 11.003 -24.257 1.00 81.44 221 PHE A C 1
ATOM 1653 O O . PHE A 1 221 ? 14.940 11.644 -23.492 1.00 81.44 221 PHE A O 1
ATOM 1660 N N . ALA A 1 222 ? 15.523 9.695 -24.469 1.00 79.50 222 ALA A N 1
ATOM 1661 C CA . ALA A 1 222 ? 14.595 8.813 -23.766 1.00 79.50 222 ALA A CA 1
ATOM 1662 C C . ALA A 1 222 ? 15.401 7.743 -22.994 1.00 79.50 222 ALA A C 1
ATOM 1664 O O . ALA A 1 222 ? 15.646 6.664 -23.537 1.00 79.50 222 ALA A O 1
ATOM 1665 N N . PRO A 1 223 ? 15.868 8.052 -21.766 1.00 66.12 223 PRO A N 1
ATOM 1666 C CA . PRO A 1 223 ? 16.793 7.190 -21.019 1.00 66.12 223 PRO A CA 1
ATOM 1667 C C . PRO A 1 223 ? 16.153 5.949 -20.414 1.00 66.12 223 PRO A C 1
ATOM 1669 O O . PRO A 1 223 ? 16.847 4.973 -20.151 1.00 66.12 223 PRO A O 1
ATOM 1672 N N . ASP A 1 224 ? 14.857 6.006 -20.130 1.00 66.69 224 ASP A N 1
ATOM 1673 C CA . ASP A 1 224 ? 14.168 4.928 -19.442 1.00 66.69 224 ASP A CA 1
ATOM 1674 C C . ASP A 1 224 ? 13.600 3.934 -20.459 1.00 66.69 224 ASP A C 1
ATOM 1676 O O . ASP A 1 224 ? 12.691 4.247 -21.231 1.00 66.69 224 ASP A O 1
ATOM 1680 N N . GLY A 1 225 ? 14.192 2.742 -20.464 1.00 61.41 225 GLY A N 1
ATOM 1681 C CA . GLY A 1 225 ? 13.793 1.605 -21.285 1.00 61.41 225 GLY A CA 1
ATOM 1682 C C . GLY A 1 225 ? 12.725 0.712 -20.678 1.00 61.41 225 GLY A C 1
ATOM 1683 O O . GLY A 1 225 ? 12.282 -0.217 -21.350 1.00 61.41 225 GLY A O 1
ATOM 1684 N N . SER A 1 226 ? 12.342 0.947 -19.419 1.00 56.50 226 SER A N 1
ATOM 1685 C CA . SER A 1 226 ? 11.356 0.120 -18.716 1.00 56.50 226 SER A CA 1
ATOM 1686 C C . SER A 1 226 ? 9.940 0.313 -19.266 1.00 56.50 226 SER A C 1
ATOM 1688 O O . SER A 1 226 ? 9.100 -0.576 -19.135 1.00 56.50 226 SER A O 1
ATOM 1690 N N . GLN A 1 227 ? 9.679 1.453 -19.922 1.00 59.12 227 GLN A N 1
ATOM 1691 C CA . GLN A 1 227 ? 8.388 1.788 -20.517 1.00 59.12 227 GLN A CA 1
ATOM 1692 C C . GLN A 1 227 ? 8.533 2.480 -21.878 1.00 59.12 227 GLN A C 1
ATOM 1694 O O . GLN A 1 227 ? 9.298 3.426 -22.049 1.00 59.12 227 GLN A O 1
ATOM 1699 N N . ASP A 1 228 ? 7.673 2.123 -22.833 1.00 67.62 228 ASP A N 1
ATOM 1700 C CA . ASP A 1 228 ? 7.669 2.740 -24.171 1.00 67.62 228 ASP A CA 1
ATOM 1701 C C . ASP A 1 228 ? 7.049 4.147 -24.225 1.00 67.62 228 ASP A C 1
ATOM 1703 O O . ASP A 1 228 ? 6.963 4.755 -25.298 1.00 67.62 228 ASP A O 1
ATOM 1707 N N . VAL A 1 229 ? 6.566 4.680 -23.097 1.00 68.38 229 VAL A N 1
ATOM 1708 C CA . VAL A 1 229 ? 5.930 6.008 -23.036 1.00 68.38 229 VAL A CA 1
ATOM 1709 C C . VAL A 1 229 ? 6.924 7.086 -23.465 1.00 68.38 229 VAL A C 1
ATOM 1711 O O . VAL A 1 229 ? 6.622 7.859 -24.376 1.00 68.38 229 VAL A O 1
ATOM 1714 N N . PHE A 1 230 ? 8.136 7.067 -22.906 1.00 75.19 230 PHE A N 1
ATOM 1715 C CA . PHE A 1 230 ? 9.175 8.049 -23.213 1.00 75.19 230 PHE A CA 1
ATOM 1716 C C . PHE A 1 230 ? 9.586 8.015 -24.685 1.00 75.19 230 PHE A C 1
ATOM 1718 O O . PHE A 1 230 ? 9.696 9.063 -25.322 1.00 75.19 230 PHE A O 1
ATOM 1725 N N . LEU A 1 231 ? 9.721 6.819 -25.266 1.00 78.94 231 LEU A N 1
ATOM 1726 C CA . LEU A 1 231 ? 10.001 6.648 -26.691 1.00 78.94 231 LEU A CA 1
ATOM 1727 C C . LEU A 1 231 ? 8.872 7.226 -27.563 1.00 78.94 231 LEU A C 1
ATOM 1729 O O . LEU A 1 231 ? 9.132 7.914 -28.554 1.00 78.94 231 LEU A O 1
ATOM 1733 N N . ARG A 1 232 ? 7.602 6.982 -27.216 1.00 81.25 232 ARG A N 1
ATOM 1734 C CA . ARG A 1 232 ? 6.456 7.525 -27.969 1.00 81.25 232 ARG A CA 1
ATOM 1735 C C . ARG A 1 232 ? 6.388 9.048 -27.902 1.00 81.25 232 ARG A C 1
ATOM 1737 O O . ARG A 1 232 ? 6.204 9.688 -28.941 1.00 81.25 232 ARG A O 1
ATOM 1744 N N . GLU A 1 233 ? 6.544 9.621 -26.714 1.00 82.44 233 GLU A N 1
ATOM 1745 C CA . GLU A 1 233 ? 6.520 11.072 -26.512 1.00 82.44 233 GLU A CA 1
ATOM 1746 C C . GLU A 1 233 ? 7.662 11.755 -27.257 1.00 82.44 233 GLU A C 1
ATOM 1748 O O . GLU A 1 233 ? 7.445 12.703 -28.009 1.00 82.44 233 GLU A O 1
ATOM 1753 N N . MET A 1 234 ? 8.867 11.211 -27.151 1.00 86.69 234 MET A N 1
ATOM 1754 C CA . MET A 1 234 ? 10.037 11.696 -27.869 1.00 86.69 234 MET A CA 1
ATOM 1755 C C . MET A 1 234 ? 9.840 11.636 -29.395 1.00 86.69 234 MET A C 1
ATOM 1757 O O . MET A 1 234 ? 10.139 12.616 -30.084 1.00 86.69 234 MET A O 1
ATOM 1761 N N . ARG A 1 235 ? 9.260 10.552 -29.947 1.00 86.06 235 ARG A N 1
ATOM 1762 C CA . ARG A 1 235 ? 8.939 10.457 -31.389 1.00 86.06 235 ARG A CA 1
ATOM 1763 C C . ARG A 1 235 ? 7.925 11.531 -31.793 1.00 86.06 235 ARG A C 1
ATOM 1765 O O . ARG A 1 235 ? 8.026 12.109 -32.877 1.00 86.06 235 ARG A O 1
ATOM 1772 N N . TYR A 1 236 ? 6.941 11.802 -30.938 1.00 86.88 236 TYR A N 1
ATOM 1773 C CA . TYR A 1 236 ? 5.948 12.846 -31.170 1.00 86.88 236 TYR A CA 1
ATOM 1774 C C . TYR A 1 236 ? 6.571 14.249 -31.165 1.00 86.88 236 TYR A C 1
ATOM 1776 O O . TYR A 1 236 ? 6.381 14.996 -32.126 1.00 86.88 236 TYR A O 1
ATOM 1784 N N . VAL A 1 237 ? 7.367 14.583 -30.145 1.00 86.19 237 VAL A N 1
ATOM 1785 C CA . VAL A 1 237 ? 8.043 15.885 -30.035 1.00 86.19 237 VAL A CA 1
ATOM 1786 C C . VAL A 1 237 ? 8.997 16.103 -31.208 1.00 86.19 237 VAL A C 1
ATOM 1788 O O . VAL A 1 237 ? 8.975 17.173 -31.813 1.00 86.19 237 VAL A O 1
ATOM 1791 N N . LYS A 1 238 ? 9.765 15.081 -31.606 1.00 86.88 238 LYS A N 1
ATOM 1792 C CA . LYS A 1 238 ? 10.643 15.159 -32.781 1.00 86.88 238 LYS A CA 1
ATOM 1793 C C . LYS A 1 238 ? 9.870 15.549 -34.044 1.00 86.88 238 LYS A C 1
ATOM 1795 O O . LYS A 1 238 ? 10.277 16.471 -34.745 1.00 86.88 238 LYS A O 1
ATOM 1800 N N . ARG A 1 239 ? 8.745 14.878 -34.329 1.00 87.75 239 ARG A N 1
ATOM 1801 C CA . ARG A 1 239 ? 7.904 15.196 -35.501 1.00 87.75 239 ARG A CA 1
ATOM 1802 C C . ARG A 1 239 ? 7.381 16.627 -35.452 1.00 87.75 239 ARG A C 1
ATOM 1804 O O . ARG A 1 239 ? 7.456 17.335 -36.451 1.00 87.75 239 ARG A O 1
ATOM 1811 N N . LEU A 1 240 ? 6.922 17.072 -34.283 1.00 90.25 240 LEU A N 1
ATOM 1812 C CA . LEU A 1 240 ? 6.448 18.441 -34.098 1.00 90.25 240 LEU A CA 1
ATOM 1813 C C . LEU A 1 240 ? 7.549 19.468 -34.403 1.00 90.25 240 LEU A C 1
ATOM 1815 O O . LEU A 1 240 ? 7.284 20.466 -35.072 1.00 90.25 240 LEU A O 1
ATOM 1819 N N . PHE A 1 241 ? 8.774 19.226 -33.934 1.00 88.44 241 PHE A N 1
ATOM 1820 C CA . PHE A 1 241 ? 9.917 20.100 -34.199 1.00 88.44 241 PHE A CA 1
ATOM 1821 C C . PHE A 1 241 ? 10.307 20.112 -35.679 1.00 88.44 241 PHE A C 1
ATOM 1823 O O . PHE A 1 241 ? 10.514 21.185 -36.257 1.00 88.44 241 PHE A O 1
ATOM 1830 N N . ASP A 1 242 ? 10.311 18.941 -36.314 1.00 87.00 242 ASP A N 1
ATOM 1831 C CA . ASP A 1 242 ? 10.642 18.809 -37.729 1.00 87.00 242 ASP A CA 1
ATOM 1832 C C . ASP A 1 242 ? 9.643 19.571 -38.615 1.00 87.00 242 ASP A C 1
ATOM 1834 O O . ASP A 1 242 ? 10.061 20.263 -39.546 1.00 87.00 242 ASP A O 1
ATOM 1838 N N . GLU A 1 243 ? 8.347 19.504 -38.293 1.00 88.38 243 GLU A N 1
ATOM 1839 C CA . GLU A 1 243 ? 7.269 20.145 -39.054 1.00 88.38 243 GLU A CA 1
ATOM 1840 C C . GLU A 1 243 ? 7.119 21.644 -38.764 1.00 88.38 243 GLU A C 1
ATOM 1842 O O . GLU A 1 243 ? 6.978 22.442 -39.691 1.00 88.38 243 GLU A O 1
ATOM 1847 N N . ARG A 1 244 ? 7.129 22.052 -37.487 1.00 86.94 244 ARG A N 1
ATOM 1848 C CA . ARG A 1 244 ? 6.821 23.441 -37.094 1.00 86.94 244 ARG A CA 1
ATOM 1849 C C . ARG A 1 244 ? 8.028 24.354 -37.007 1.00 86.94 244 ARG A C 1
ATOM 1851 O O . ARG A 1 244 ? 7.877 25.560 -37.190 1.00 86.94 244 ARG A O 1
ATOM 1858 N N . PHE A 1 245 ? 9.196 23.802 -36.707 1.00 83.00 245 PHE A N 1
ATOM 1859 C CA . PHE A 1 245 ? 10.409 24.582 -36.463 1.00 83.00 245 PHE A CA 1
ATOM 1860 C C . PHE A 1 245 ? 11.506 24.299 -37.494 1.00 83.00 245 PHE A C 1
ATOM 1862 O O . PHE A 1 245 ? 12.604 24.845 -37.397 1.00 83.00 245 PHE A O 1
ATOM 1869 N N . GLY A 1 246 ? 11.204 23.487 -38.513 1.00 80.88 246 GLY A N 1
ATOM 1870 C CA . GLY A 1 246 ? 12.101 23.235 -39.636 1.00 80.88 246 GLY A CA 1
ATOM 1871 C C . GLY A 1 246 ? 13.370 22.483 -39.242 1.00 80.88 246 GLY A C 1
ATOM 1872 O O . GLY A 1 246 ? 14.392 22.616 -39.918 1.00 80.88 246 GLY A O 1
ATOM 1873 N N . THR A 1 247 ? 13.322 21.689 -38.167 1.00 83.44 247 THR A N 1
ATOM 1874 C CA . THR A 1 247 ? 14.458 20.873 -37.708 1.00 83.44 247 THR A CA 1
ATOM 1875 C C . THR A 1 247 ? 14.617 19.577 -38.506 1.00 83.44 247 THR A C 1
ATOM 1877 O O . THR A 1 247 ? 15.483 18.767 -38.192 1.00 83.44 247 THR A O 1
ATOM 1880 N N . ALA A 1 248 ? 13.834 19.368 -39.571 1.00 81.56 248 ALA A N 1
ATOM 1881 C CA . ALA A 1 248 ? 13.962 18.205 -40.442 1.00 81.56 248 ALA A CA 1
ATOM 1882 C C . ALA A 1 248 ? 15.392 18.086 -41.017 1.00 81.56 248 ALA A C 1
ATOM 1884 O O . ALA A 1 248 ? 15.873 18.951 -41.761 1.00 81.56 248 ALA A O 1
ATOM 1885 N N . GLY A 1 249 ? 16.080 16.993 -40.668 1.00 81.31 249 GLY A N 1
ATOM 1886 C CA . GLY A 1 249 ? 17.501 16.781 -40.976 1.00 81.31 249 GLY A CA 1
ATOM 1887 C C . GLY A 1 249 ? 18.471 17.508 -40.033 1.00 81.31 249 GLY A C 1
ATOM 1888 O O . GLY A 1 249 ? 19.629 17.693 -40.389 1.00 81.31 249 GLY A O 1
ATOM 1889 N N . ARG A 1 250 ? 18.004 17.967 -38.866 1.00 85.00 250 ARG A N 1
ATOM 1890 C CA . ARG A 1 250 ? 18.754 18.647 -37.788 1.00 85.00 250 ARG A CA 1
ATOM 1891 C C . ARG A 1 250 ? 18.329 18.178 -36.392 1.00 85.00 250 ARG A C 1
ATOM 1893 O O . ARG A 1 250 ? 18.501 18.889 -35.402 1.00 85.00 250 ARG A O 1
ATOM 1900 N N . SER A 1 251 ? 17.767 16.978 -36.339 1.00 85.81 251 SER A N 1
ATOM 1901 C CA . SER A 1 251 ? 17.213 16.366 -35.138 1.00 85.81 251 SER A CA 1
ATOM 1902 C C . SER A 1 251 ? 17.946 15.061 -34.854 1.00 85.81 251 SER A C 1
ATOM 1904 O O . SER A 1 251 ? 17.953 14.183 -35.717 1.00 85.81 251 SER A O 1
ATOM 1906 N N . ILE A 1 252 ? 18.523 14.924 -33.661 1.00 85.25 252 ILE A N 1
ATOM 1907 C CA . ILE A 1 252 ? 19.085 13.668 -33.146 1.00 85.25 252 ILE A CA 1
ATOM 1908 C C . ILE A 1 252 ? 18.193 13.146 -32.033 1.00 85.25 252 ILE A C 1
ATOM 1910 O O . ILE A 1 252 ? 17.501 13.890 -31.336 1.00 85.25 252 ILE A O 1
ATOM 1914 N N . THR A 1 253 ? 18.167 11.831 -31.905 1.00 86.06 253 THR A N 1
ATOM 1915 C CA . THR A 1 253 ? 17.303 11.139 -30.973 1.00 86.06 253 THR A CA 1
ATOM 1916 C C . THR A 1 253 ? 18.043 9.940 -30.411 1.00 86.06 253 THR A C 1
ATOM 1918 O O . THR A 1 253 ? 18.622 9.177 -31.177 1.00 86.06 253 THR A O 1
ATOM 1921 N N . LEU A 1 254 ? 18.047 9.826 -29.088 1.00 83.75 254 LEU A N 1
ATOM 1922 C CA . LEU A 1 254 ? 18.681 8.764 -28.316 1.00 83.75 254 LEU A CA 1
ATOM 1923 C C . LEU A 1 254 ? 17.597 8.077 -27.485 1.00 83.75 254 LEU A C 1
ATOM 1925 O O . LEU A 1 254 ? 16.815 8.772 -26.829 1.00 83.75 254 LEU A O 1
ATOM 1929 N N . ALA A 1 255 ? 17.535 6.749 -27.508 1.00 81.06 255 ALA A N 1
ATOM 1930 C CA . ALA A 1 255 ? 16.529 5.999 -26.768 1.00 81.06 255 ALA A CA 1
ATOM 1931 C C . ALA A 1 255 ? 17.078 4.674 -26.245 1.00 81.06 255 ALA A C 1
ATOM 1933 O O . ALA A 1 255 ? 17.696 3.914 -26.983 1.00 81.06 255 ALA A O 1
ATOM 1934 N N . SER A 1 256 ? 16.778 4.374 -24.987 1.00 71.62 256 SER A N 1
ATOM 1935 C CA . SER A 1 256 ? 17.231 3.159 -24.306 1.00 71.62 256 SER A CA 1
ATOM 1936 C C . SER A 1 256 ? 16.120 2.103 -24.222 1.00 71.62 256 SER A C 1
ATOM 1938 O O . SER A 1 256 ? 15.974 1.459 -23.196 1.00 71.62 256 SER A O 1
ATOM 1940 N N . SER A 1 257 ? 15.317 1.923 -25.281 1.00 70.00 257 SER A N 1
ATOM 1941 C CA . SER A 1 257 ? 14.210 0.940 -25.345 1.00 70.00 257 SER A CA 1
ATOM 1942 C C . SER A 1 257 ? 14.572 -0.263 -26.220 1.00 70.00 257 SER A C 1
ATOM 1944 O O . SER A 1 257 ? 15.172 -0.087 -27.281 1.00 70.00 257 SER A O 1
ATOM 1946 N N . ARG A 1 258 ? 14.148 -1.471 -25.807 1.00 66.81 258 ARG A N 1
ATOM 1947 C CA . ARG A 1 258 ? 14.364 -2.736 -26.541 1.00 66.81 258 ARG A CA 1
ATOM 1948 C C . ARG A 1 258 ? 13.829 -2.689 -27.974 1.00 66.81 258 ARG A C 1
ATOM 1950 O O . ARG A 1 258 ? 14.502 -3.146 -28.891 1.00 66.81 258 ARG A O 1
ATOM 1957 N N . ASP A 1 259 ? 12.675 -2.059 -28.170 1.00 68.06 259 ASP A N 1
ATOM 1958 C CA . ASP A 1 259 ? 12.006 -1.953 -29.472 1.00 68.06 259 ASP A CA 1
ATOM 1959 C C . ASP A 1 259 ? 12.675 -0.940 -30.414 1.00 68.06 259 ASP A C 1
ATOM 1961 O O . ASP A 1 259 ? 12.379 -0.896 -31.608 1.00 68.06 259 ASP A O 1
ATOM 1965 N N . ALA A 1 260 ? 13.564 -0.098 -29.883 1.00 69.06 260 ALA A N 1
ATOM 1966 C CA . ALA A 1 260 ? 14.246 0.960 -30.618 1.00 69.06 260 ALA A CA 1
ATOM 1967 C C . ALA A 1 260 ? 15.757 0.736 -30.767 1.00 69.06 260 ALA A C 1
ATOM 1969 O O . ALA A 1 260 ? 16.418 1.589 -31.357 1.00 69.06 260 ALA A O 1
ATOM 1970 N N . LEU A 1 261 ? 16.298 -0.390 -30.287 1.00 68.50 261 LEU A N 1
ATOM 1971 C CA . LEU A 1 261 ? 17.742 -0.678 -30.280 1.00 68.50 261 LEU A CA 1
ATOM 1972 C C . LEU A 1 261 ? 18.392 -0.623 -31.668 1.00 68.50 261 LEU A C 1
ATOM 1974 O O . LEU A 1 261 ? 19.574 -0.302 -31.783 1.00 68.50 261 LEU A O 1
ATOM 1978 N N . GLU A 1 262 ? 17.629 -0.937 -32.716 1.00 72.75 262 GLU A N 1
ATOM 1979 C CA . GLU A 1 262 ? 18.088 -0.897 -34.109 1.00 72.75 262 GLU A CA 1
ATOM 1980 C C . GLU A 1 262 ? 17.771 0.435 -34.815 1.00 72.75 262 GLU A C 1
ATOM 1982 O O . GLU A 1 262 ? 18.300 0.704 -35.894 1.00 72.75 262 GLU A O 1
ATOM 1987 N N . GLU A 1 263 ? 16.911 1.275 -34.227 1.00 73.81 263 GLU A N 1
ATOM 1988 C CA . GLU A 1 263 ? 16.430 2.532 -34.820 1.00 73.81 263 GLU A CA 1
ATOM 1989 C C . GLU A 1 263 ? 17.165 3.755 -34.257 1.00 73.81 263 GLU A C 1
ATOM 1991 O O . GLU A 1 263 ? 17.542 4.654 -35.015 1.00 73.81 263 GLU A O 1
ATOM 1996 N N . PHE A 1 264 ? 17.380 3.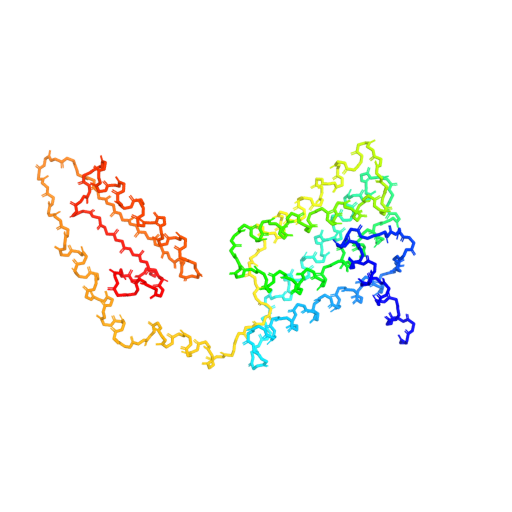794 -32.940 1.00 79.31 264 PHE A N 1
ATOM 1997 C CA . PHE A 1 264 ? 18.011 4.910 -32.249 1.00 79.31 264 PHE A CA 1
ATOM 1998 C C . PHE A 1 264 ? 19.238 4.459 -31.461 1.00 79.31 264 PHE A C 1
ATOM 2000 O O . PHE A 1 264 ? 19.245 3.367 -30.895 1.00 79.31 264 PHE A O 1
ATOM 2007 N N . PRO A 1 265 ? 20.267 5.318 -31.384 1.00 79.81 265 PRO A N 1
ATOM 2008 C CA . PRO A 1 265 ? 21.366 5.080 -30.477 1.00 79.81 265 PRO A CA 1
ATOM 2009 C C . PRO A 1 265 ? 20.899 5.076 -29.014 1.00 79.81 265 PRO A C 1
ATOM 2011 O O . PRO A 1 265 ? 20.048 5.878 -28.622 1.00 79.81 265 PRO A O 1
ATOM 2014 N N . ILE A 1 266 ? 21.478 4.194 -28.204 1.00 75.38 266 ILE A N 1
ATOM 2015 C CA . ILE A 1 266 ? 21.229 4.107 -26.766 1.00 75.38 266 ILE A CA 1
ATOM 2016 C C . ILE A 1 266 ? 21.780 5.357 -26.091 1.00 75.38 266 ILE A C 1
ATOM 2018 O O . ILE A 1 266 ? 22.857 5.861 -26.421 1.00 75.38 266 ILE A O 1
ATOM 2022 N N . GLY A 1 267 ? 21.012 5.851 -25.128 1.00 64.56 267 GLY A N 1
ATOM 2023 C CA . GLY A 1 267 ? 21.395 6.957 -24.283 1.00 64.56 267 GLY A CA 1
ATOM 2024 C C . GLY A 1 267 ? 21.863 6.487 -22.909 1.00 64.56 267 GLY A C 1
ATOM 2025 O O . GLY A 1 267 ? 21.041 5.993 -22.142 1.00 64.56 267 GLY A O 1
ATOM 2026 N N . SER A 1 268 ? 23.152 6.647 -22.596 1.00 57.44 268 SER A N 1
ATOM 2027 C CA . SER A 1 268 ? 23.727 6.370 -21.265 1.00 57.44 268 SER A CA 1
ATOM 2028 C C . SER A 1 268 ? 24.013 7.644 -20.487 1.00 57.44 268 SER A C 1
ATOM 2030 O O . SER A 1 268 ? 24.630 8.542 -21.110 1.00 57.44 268 SER A O 1
#

Sequence (268 aa):
MRFRLSSLAKNLLAGLRLALFLPVRASDYRVSGLDFVLLALSGFVAWVAVGAVLAGFEGELNPLAIPMYLASISLVLGTALLVALAYGAQEKLLSLAVALSASQPWFELVVPAASGLGEVVLWILVGWTLIASVRAVAVVMGARRPQLYQGTLAVGAMIAIAFFVFPETDVWLPSAAQDEEAGAGLADERAFHLQGQLIERALAGLRRGRPGVPELYFVGFAPDGSQDVFLREMRYVKRLFDERFGTAGRSITLASSRDALEEFPIGS

Radius of gyration: 25.23 Å; chains: 1; bounding box: 48×55×66 Å

pLDDT: mean 86.67, std 11.24, range [51.88, 98.44]

Secondary structure (DSSP, 8-state):
-HHHHHHHHHHHHHHHHHHTT----GGGS---HHHHHHHHHHHHHHHHHHHHHHH-TTSEE-TTHHHHHHHHHHHHHHHHHHHHHHTT-GGGHHHHHHHHHHTHHHHHHHHHHHHTT-HHHHHHHHHHHHHHHHHHHHHHH-S-TTHHHHHHHHHHHHHHHHHHTS----SEEPPHHHHHHHHHTT--HHHHHHHHHHHHHHHHTSPPPPTTS----EEEEE---S-HHHHHHHHHHHHHHHHHS--TTSEEEEE--GGGTTTS----

Foldseek 3Di:
DVVLVVLLVQLLVLLVCLLVVHDHALVSHDFDPSSLVVLLVLLLVLLLVLLCVVQHVQWDFDPVVVVLSVVLLVLLLVLLCQLCVLLVNNVLSRSLSSQLSSNNSVLSNVQVVCVVVDDVSNVVSLVSSLSSSLSSCCRRSNDDPPSSVSSSVSSVVSSCCSVPVRPPDRRTDHDPVVVCVVCCLCPVVVLVVLLVVQVVVLVVLADDDDPPDDADAAEEEAQDQPDCPSVVVSVVVQVCCCPPVVCVSRYAYAHQHSVCSNPHRHDD